Protein AF-A0A925CBS8-F1 (afdb_monomer_lite)

Radius of gyration: 101.05 Å; chains: 1; bounding box: 175×60×263 Å

Foldseek 3Di:
DLPDPPDDPVRNVVVVVVVVVVVVVVVVVCVVPVPDDADPVLVVLVVVLVVLVVQLVVLVVVLVVLSVVVVVVVVPDDDPVVVVVSVVVNVVSVVSNVVSCCSNVVSVVVSVVRRVVVVVVVVVVVVVVVVVVVVVVVVVVVVVVVVVVVVVVVCCVPPVVLVVVLVVLVVCVVVVDLPDDQDDQPDPDPSSVSSVVSRVVSVVVVVVVVVVVVVVVVVVVVVVVVVVVVVVVVVVVVVVVVVVVVVVVVVVVVVVVVVVVVVVVVVVVVVVVVVVVVVVVVVVVVVVVVVVVVVVVVVLVVQLVVLVVQLVVLVVQLVVLVVVPPVSVVSNVVSVVSNVVSVVSNPPPPDPPPPPDDDDDDDDDDDDD

pLDDT: mean 85.86, std 14.57, range [34.0, 97.81]

Sequence (369 aa):
MLLQSDLTPEQRETERAAVVAAWKYVEVGWRLYEPLPKAPEAAALWKEFVPAWEKWKRAHEAYMAISDQWEKARFAQNTEEADARDAERMAMILGREQETRTESSGLLAEMVAVNMKSSHDQTLKNKRMASGLSLAAMASTAAGMVTAVGIGLFMSSRIAGPVRIVAQRAKIISEGDLTSADLPVTTNDELGEMTKAMNAMSTSLRSLLSELSSAAHQVAAAAAQIAASSEEMSSAVGEVAKQASDAAVSASDSGRLARDGGEVVAKTVGDMRGISRSAMESATAVGALGVRGRQIGEVVAVINGIADQTNLLALNAAIEAARAGEHGRGFAVVADEVRKLAERTTRPTGRSGSRSRRSRPTRRAPWSA

Structure (mmCIF, N/CA/C/O backbone):
data_AF-A0A925CBS8-F1
#
_entry.id   AF-A0A925CBS8-F1
#
loop_
_atom_site.group_PDB
_atom_site.id
_atom_site.type_symbol
_atom_site.label_atom_id
_atom_site.label_alt_id
_atom_site.label_comp_id
_atom_site.label_asym_id
_atom_site.label_entity_id
_atom_site.label_seq_id
_atom_site.pdbx_PDB_ins_code
_atom_site.Cartn_x
_atom_site.Cartn_y
_atom_site.Cartn_z
_atom_site.occupancy
_atom_site.B_iso_or_equiv
_atom_site.auth_seq_id
_atom_site.auth_comp_id
_atom_site.auth_asym_id
_atom_site.auth_atom_id
_atom_site.pdbx_PDB_model_num
ATOM 1 N N . MET A 1 1 ? 58.466 24.311 -99.995 1.00 57.41 1 MET A N 1
ATOM 2 C CA . MET A 1 1 ? 57.436 25.241 -100.507 1.00 57.41 1 MET A CA 1
ATOM 3 C C . MET A 1 1 ? 58.067 26.527 -101.038 1.00 57.41 1 MET A C 1
ATOM 5 O O . MET A 1 1 ? 57.868 26.818 -102.198 1.00 57.41 1 MET A O 1
ATOM 9 N N . LEU A 1 2 ? 58.957 27.205 -100.301 1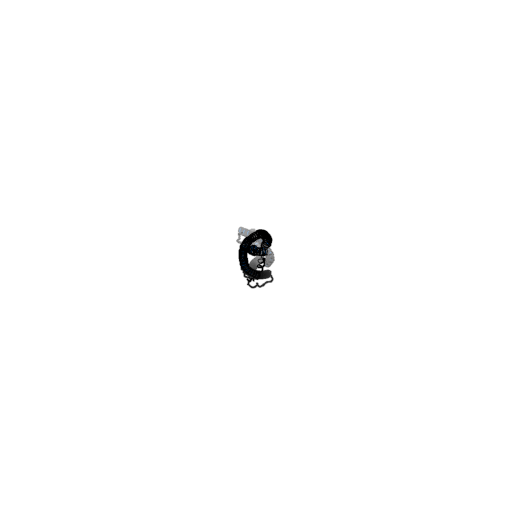.00 60.28 2 LEU A N 1
ATOM 10 C CA . LEU A 1 2 ? 59.623 28.455 -100.739 1.00 60.28 2 LEU A CA 1
ATOM 11 C C . LEU A 1 2 ? 60.484 28.404 -102.027 1.00 60.28 2 LEU A C 1
ATOM 13 O O . LEU A 1 2 ? 60.839 29.451 -102.559 1.00 60.28 2 LEU A O 1
ATOM 17 N N . LEU A 1 3 ? 60.801 27.212 -102.538 1.00 56.53 3 LEU A N 1
ATOM 18 C CA . LEU A 1 3 ? 61.693 26.995 -103.688 1.00 56.53 3 LEU A CA 1
ATOM 19 C C . LEU A 1 3 ? 60.977 26.478 -104.939 1.00 56.53 3 LEU A C 1
ATOM 21 O O . LEU A 1 3 ? 61.635 26.055 -105.888 1.00 56.53 3 LEU A O 1
ATOM 25 N N . GLN A 1 4 ? 59.642 26.459 -104.953 1.00 63.16 4 GLN A N 1
ATOM 26 C CA . GLN A 1 4 ? 58.934 26.101 -106.177 1.00 63.16 4 GLN A CA 1
ATOM 27 C C . GLN A 1 4 ? 59.160 27.195 -107.232 1.00 63.16 4 GLN A C 1
ATOM 29 O O . GLN A 1 4 ? 59.097 28.399 -106.949 1.00 63.16 4 GLN A O 1
ATOM 34 N N . SER A 1 5 ? 59.510 26.769 -108.445 1.00 59.09 5 SER A N 1
ATOM 35 C CA . SER A 1 5 ? 59.949 27.649 -109.532 1.00 59.09 5 SER A CA 1
ATOM 36 C C . SER A 1 5 ? 58.840 28.542 -110.099 1.00 59.09 5 SER A C 1
ATOM 38 O O . SER A 1 5 ? 59.144 29.466 -110.846 1.00 59.09 5 SER A O 1
ATOM 40 N N . ASP A 1 6 ? 57.586 28.260 -109.755 1.00 65.62 6 ASP A N 1
ATOM 41 C CA . ASP A 1 6 ? 56.341 28.878 -110.223 1.00 65.62 6 ASP A CA 1
ATOM 42 C C . ASP A 1 6 ? 55.757 29.931 -109.261 1.00 65.62 6 ASP A C 1
ATOM 44 O O . ASP A 1 6 ? 54.808 30.624 -109.622 1.00 65.62 6 ASP A O 1
ATOM 48 N N . LEU A 1 7 ? 56.330 30.099 -108.065 1.00 70.69 7 LEU A N 1
ATOM 49 C CA . LEU A 1 7 ? 55.866 31.097 -107.094 1.00 70.69 7 LEU A CA 1
ATOM 50 C C . LEU A 1 7 ? 56.230 32.528 -107.511 1.00 70.69 7 LEU A C 1
ATOM 52 O O . LEU A 1 7 ? 57.389 32.819 -107.833 1.00 70.69 7 LEU A O 1
ATOM 56 N N . THR A 1 8 ? 55.264 33.445 -107.421 1.00 76.69 8 THR A N 1
ATOM 57 C CA . THR A 1 8 ? 55.510 34.888 -107.573 1.00 76.69 8 THR A CA 1
ATOM 58 C C . THR A 1 8 ? 56.241 35.461 -106.344 1.00 76.69 8 THR A C 1
ATOM 60 O O . THR A 1 8 ? 56.188 34.868 -105.261 1.00 76.69 8 THR A O 1
ATOM 63 N N . PRO A 1 9 ? 56.918 36.622 -106.460 1.00 73.25 9 PRO A N 1
ATOM 64 C CA . PRO A 1 9 ? 57.569 37.273 -105.317 1.00 73.25 9 PRO A CA 1
ATOM 65 C C . PRO A 1 9 ? 56.625 37.521 -104.127 1.00 73.25 9 PRO A C 1
ATOM 67 O O . PRO A 1 9 ? 56.980 37.206 -102.992 1.00 73.25 9 PRO A O 1
ATOM 70 N N . GLU A 1 10 ? 55.396 37.984 -104.388 1.00 76.81 10 GLU A N 1
ATOM 71 C CA . GLU A 1 10 ? 54.363 38.216 -103.362 1.00 76.81 10 GLU A CA 1
ATOM 72 C C . GLU A 1 10 ? 53.942 36.918 -102.651 1.00 76.81 10 GLU A C 1
ATOM 74 O O . GLU A 1 10 ? 53.762 36.888 -101.429 1.00 76.81 10 GLU A O 1
ATOM 79 N N . GLN A 1 11 ? 53.829 35.812 -103.394 1.00 79.88 11 GLN A N 1
ATOM 80 C CA . GLN A 1 11 ? 53.512 34.503 -102.818 1.00 79.88 11 GLN A CA 1
ATOM 81 C C . GLN A 1 11 ? 54.645 33.998 -101.914 1.00 79.88 11 GLN A C 1
ATOM 83 O O . GLN A 1 11 ? 54.375 33.492 -100.827 1.00 79.88 11 GLN A O 1
ATOM 88 N N . ARG A 1 12 ? 55.918 34.180 -102.293 1.00 75.62 12 ARG A N 1
ATOM 89 C CA . ARG A 1 12 ? 57.053 33.792 -101.430 1.00 75.62 12 ARG A CA 1
ATOM 90 C C . ARG A 1 12 ? 57.184 34.664 -100.187 1.00 75.62 12 ARG A C 1
ATOM 92 O O . ARG A 1 12 ? 57.571 34.164 -99.132 1.00 75.62 12 ARG A O 1
ATOM 99 N N . GLU A 1 13 ? 56.892 35.957 -100.294 1.00 79.50 13 GLU A N 1
ATOM 100 C CA . GLU A 1 13 ? 56.838 36.853 -99.134 1.00 79.50 13 GLU A CA 1
ATOM 101 C C . GLU A 1 13 ? 55.745 36.415 -98.151 1.00 79.50 13 GLU A C 1
ATOM 103 O O . GLU A 1 13 ? 55.999 36.312 -96.949 1.00 79.50 13 GLU A O 1
ATOM 108 N N . THR A 1 14 ? 54.576 36.034 -98.669 1.00 83.88 14 THR A N 1
ATOM 109 C CA . THR A 1 14 ? 53.474 35.474 -97.874 1.00 83.88 14 THR A CA 1
ATOM 110 C C . THR A 1 14 ? 53.879 34.172 -97.172 1.00 83.88 14 THR A C 1
ATOM 112 O O . THR A 1 14 ? 53.677 34.029 -95.966 1.00 83.88 14 THR A O 1
ATOM 115 N N . GLU A 1 15 ? 54.517 33.239 -97.884 1.00 81.06 15 GLU A N 1
ATOM 116 C CA . GLU A 1 15 ? 55.023 31.981 -97.313 1.00 81.06 15 GLU A CA 1
ATOM 117 C C . GLU A 1 15 ? 56.089 32.220 -96.226 1.00 81.06 15 GLU A C 1
ATOM 119 O O . GLU A 1 15 ? 56.086 31.572 -95.178 1.00 81.06 15 GLU A O 1
ATOM 124 N N . ARG A 1 16 ? 56.980 33.202 -96.412 1.00 80.56 16 ARG A N 1
ATOM 125 C CA . ARG A 1 16 ? 57.949 33.601 -95.377 1.00 80.56 16 ARG A CA 1
ATOM 126 C C . ARG A 1 16 ? 57.272 34.181 -94.146 1.00 80.56 16 ARG A C 1
ATOM 128 O O . ARG A 1 16 ? 57.620 33.801 -93.027 1.00 80.56 16 ARG A O 1
ATOM 135 N N . ALA A 1 17 ? 56.305 35.074 -94.339 1.00 84.75 17 ALA A N 1
ATOM 136 C CA . ALA A 1 17 ? 55.520 35.624 -93.242 1.00 84.75 17 ALA A CA 1
ATOM 137 C C . ALA A 1 17 ? 54.796 34.509 -92.464 1.00 84.75 17 ALA A C 1
ATOM 139 O O . ALA A 1 17 ? 54.767 34.543 -91.231 1.00 84.75 17 ALA A O 1
ATOM 140 N N . ALA A 1 18 ? 54.296 33.481 -93.159 1.00 85.62 18 ALA A N 1
ATOM 141 C CA . ALA A 1 18 ? 53.687 32.305 -92.545 1.00 85.62 18 ALA A CA 1
ATOM 142 C C . ALA A 1 18 ? 54.690 31.483 -91.713 1.00 85.62 18 ALA A C 1
ATOM 144 O O . ALA A 1 18 ? 54.370 31.106 -90.585 1.00 85.62 18 ALA A O 1
ATOM 145 N N . VAL A 1 19 ? 55.918 31.266 -92.199 1.00 85.81 19 VAL A N 1
ATOM 146 C CA . VAL A 1 19 ? 56.986 30.594 -91.427 1.00 85.81 19 VAL A CA 1
ATOM 147 C C . VAL A 1 19 ? 57.340 31.387 -90.164 1.00 85.81 19 VAL A C 1
ATOM 149 O O . VAL A 1 19 ? 57.424 30.813 -89.078 1.00 85.81 19 VAL A O 1
ATOM 152 N N . VAL A 1 20 ? 57.487 32.712 -90.268 1.00 86.56 20 VAL A N 1
ATOM 153 C CA . VAL A 1 20 ? 57.748 33.583 -89.105 1.00 86.56 20 VAL A CA 1
ATOM 154 C C . VAL A 1 20 ? 56.602 33.517 -88.092 1.00 86.56 20 VAL A C 1
ATOM 156 O O . VAL A 1 20 ? 56.840 33.454 -86.884 1.00 86.56 20 VAL A O 1
ATOM 159 N N . ALA A 1 21 ? 55.352 33.506 -88.557 1.00 89.00 21 ALA A N 1
ATOM 160 C CA . ALA A 1 21 ? 54.193 33.340 -87.687 1.00 89.00 21 ALA A CA 1
ATOM 161 C C . ALA A 1 21 ? 54.176 31.956 -87.013 1.00 89.00 21 ALA A C 1
ATOM 163 O O . ALA A 1 21 ? 53.920 31.871 -85.811 1.00 89.00 21 ALA A O 1
ATOM 164 N N . ALA A 1 22 ? 54.506 30.884 -87.739 1.00 88.12 22 ALA A N 1
ATOM 165 C CA . ALA A 1 22 ? 54.575 29.527 -87.201 1.00 88.12 22 ALA A CA 1
ATOM 166 C C . ALA A 1 22 ? 55.613 29.402 -86.073 1.00 88.12 22 ALA A C 1
ATOM 168 O O . ALA A 1 22 ? 55.308 28.821 -85.031 1.00 88.12 22 ALA A O 1
ATOM 169 N N . TRP A 1 23 ? 56.792 30.019 -86.216 1.00 88.56 23 TRP A N 1
ATOM 170 C CA . TRP A 1 23 ? 57.797 30.056 -85.146 1.00 88.56 23 TRP A CA 1
ATOM 171 C C . TRP A 1 23 ? 57.275 30.723 -83.868 1.00 88.56 23 TRP A C 1
ATOM 173 O O . TRP A 1 23 ? 57.491 30.194 -82.779 1.00 88.56 23 TRP A O 1
ATOM 183 N N . LYS A 1 24 ? 56.497 31.810 -83.981 1.00 90.75 24 LYS A N 1
ATOM 184 C CA . LYS A 1 24 ? 55.851 32.438 -82.812 1.00 90.75 24 LYS A CA 1
ATOM 185 C C . LYS A 1 24 ? 54.875 31.488 -82.111 1.00 90.75 24 LYS A C 1
ATOM 187 O O . LYS A 1 24 ? 54.863 31.426 -80.883 1.00 90.75 24 LYS A O 1
ATOM 192 N N . TYR A 1 25 ? 54.069 30.733 -82.862 1.00 89.44 25 TYR A N 1
ATOM 193 C CA . TYR A 1 25 ? 53.150 29.741 -82.282 1.00 89.44 25 TYR A CA 1
ATOM 194 C C . TYR A 1 25 ? 53.889 28.617 -81.560 1.00 89.44 25 TYR A C 1
ATOM 196 O O . TYR A 1 25 ? 53.491 28.205 -80.469 1.00 89.44 25 TYR A O 1
ATOM 204 N N . VAL A 1 26 ? 54.982 28.146 -82.150 1.00 89.50 26 VAL A N 1
ATOM 205 C CA . VAL A 1 26 ? 55.821 27.110 -81.558 1.00 89.50 26 VAL A CA 1
ATOM 206 C C . VAL A 1 26 ? 56.476 27.591 -80.266 1.00 89.50 26 VAL A C 1
ATOM 208 O O . VAL A 1 26 ? 56.452 26.862 -79.280 1.00 89.50 26 VAL A O 1
ATOM 211 N N . GLU A 1 27 ? 56.997 28.819 -80.220 1.00 89.56 27 GLU A N 1
ATOM 212 C CA . GLU A 1 27 ? 57.571 29.395 -78.995 1.00 89.56 27 GLU A CA 1
ATOM 213 C C . GLU A 1 27 ? 56.550 29.480 -77.854 1.00 89.56 27 GLU A C 1
ATOM 215 O O . GLU A 1 27 ? 56.867 29.160 -76.704 1.00 89.56 27 GLU A O 1
ATOM 220 N N . VAL A 1 28 ? 55.310 29.877 -78.161 1.00 92.62 28 VAL A N 1
ATOM 221 C CA . VAL A 1 28 ? 54.215 29.892 -77.180 1.00 92.62 28 VAL A CA 1
ATOM 222 C C . VAL A 1 28 ? 53.916 28.476 -76.687 1.00 92.62 28 VAL A C 1
ATOM 224 O O . VAL A 1 28 ? 53.851 28.250 -75.478 1.00 92.62 28 VAL A O 1
ATOM 227 N N . GLY A 1 29 ? 53.779 27.512 -77.602 1.00 89.25 29 GLY A N 1
ATOM 228 C CA . GLY A 1 29 ? 53.539 26.109 -77.259 1.00 89.25 29 GLY A CA 1
ATOM 229 C C . GLY A 1 29 ? 54.659 25.509 -76.408 1.00 89.25 29 GLY A C 1
ATOM 230 O O . GLY A 1 29 ? 54.388 24.827 -75.421 1.00 89.25 29 GLY A O 1
ATOM 231 N N . TRP A 1 30 ? 55.912 25.829 -76.730 1.00 90.50 30 TRP A N 1
ATOM 232 C CA . TRP A 1 30 ? 57.084 25.383 -75.984 1.00 90.50 30 TRP A CA 1
ATOM 233 C C . TRP A 1 30 ? 57.063 25.890 -74.543 1.00 90.50 30 TRP A C 1
ATOM 235 O O . TRP A 1 30 ? 57.157 25.090 -73.616 1.00 90.50 30 TRP A O 1
ATOM 245 N N . ARG A 1 31 ? 56.847 27.198 -74.338 1.00 92.12 31 ARG A N 1
ATOM 246 C CA . ARG A 1 31 ? 56.768 27.807 -72.997 1.00 92.12 31 ARG A CA 1
ATOM 247 C C . ARG A 1 31 ? 55.631 27.246 -72.149 1.00 92.12 31 ARG A C 1
ATOM 249 O O . ARG A 1 31 ? 55.755 27.196 -70.929 1.00 92.12 31 ARG A O 1
ATOM 256 N N . LEU A 1 32 ? 54.526 26.851 -72.780 1.00 89.94 32 LEU A N 1
ATOM 257 C CA . LEU A 1 32 ? 53.405 26.221 -72.087 1.00 89.94 32 LEU A CA 1
ATOM 258 C C . LEU A 1 32 ? 53.706 24.768 -71.723 1.00 89.94 32 LEU A C 1
ATOM 260 O O . LEU A 1 32 ? 53.359 24.340 -70.630 1.00 89.94 32 LEU A O 1
ATOM 264 N N . TYR A 1 33 ? 54.339 24.009 -72.617 1.00 87.69 33 TYR A N 1
ATOM 265 C CA . TYR A 1 33 ? 54.537 22.571 -72.442 1.00 87.69 33 TYR A CA 1
ATOM 266 C C . TYR A 1 33 ? 55.782 22.209 -71.616 1.00 87.69 33 TYR A C 1
ATOM 268 O O . TYR A 1 33 ? 55.774 21.241 -70.851 1.00 87.69 33 TYR A O 1
ATOM 276 N N . GLU A 1 34 ? 56.864 22.973 -71.742 1.00 88.06 34 GLU A N 1
ATOM 277 C CA . GLU A 1 34 ? 58.131 22.745 -71.043 1.00 88.06 34 GLU A CA 1
ATOM 278 C C . GLU A 1 34 ? 57.985 22.611 -69.513 1.00 88.06 34 GLU A C 1
ATOM 280 O O . GLU A 1 34 ? 58.453 21.593 -68.987 1.00 88.06 34 GLU A O 1
ATOM 285 N N . PRO A 1 35 ? 57.288 23.515 -68.792 1.00 91.56 35 PRO A N 1
ATOM 286 C CA . PRO A 1 35 ? 57.148 23.421 -67.339 1.00 91.56 35 PRO A CA 1
ATOM 287 C C . PRO A 1 35 ? 56.145 22.352 -66.885 1.00 91.56 35 PRO A C 1
ATOM 289 O O . PRO A 1 35 ? 56.085 22.047 -65.694 1.00 91.56 35 PRO A O 1
ATOM 292 N N . LEU A 1 36 ? 55.341 21.781 -67.793 1.00 86.62 36 LEU A N 1
ATOM 293 C CA . LEU A 1 36 ? 54.347 20.784 -67.403 1.00 86.62 36 LEU A CA 1
ATOM 294 C C . LEU A 1 36 ? 55.022 19.490 -66.933 1.00 86.62 36 LEU A C 1
ATOM 296 O O . LEU A 1 36 ? 55.966 19.014 -67.582 1.00 86.62 36 LEU A O 1
ATOM 300 N N . PRO A 1 37 ? 54.510 18.872 -65.854 1.00 80.88 37 PRO A N 1
ATOM 301 C CA . PRO A 1 37 ? 54.936 17.544 -65.450 1.00 80.88 37 PRO A CA 1
ATOM 302 C C . PRO A 1 37 ? 54.587 16.540 -66.554 1.00 80.88 37 PRO A C 1
ATOM 304 O O . PRO A 1 37 ? 53.457 16.486 -67.038 1.00 80.88 37 PRO A O 1
ATOM 307 N N . LYS A 1 38 ? 55.579 15.750 -66.963 1.00 85.25 38 LYS A N 1
ATOM 308 C CA . LYS A 1 38 ? 55.466 14.750 -68.033 1.00 85.25 38 LYS A CA 1
ATOM 309 C C . LYS A 1 38 ? 55.403 13.358 -67.414 1.00 85.25 38 LYS A C 1
ATOM 311 O O . LYS A 1 38 ? 55.988 13.125 -66.355 1.00 85.25 38 LYS A O 1
ATOM 316 N N . ALA A 1 39 ? 54.718 12.423 -68.072 1.00 84.56 39 ALA A N 1
ATOM 317 C CA . ALA A 1 39 ? 54.816 11.013 -67.694 1.00 84.56 39 ALA A CA 1
ATOM 318 C C . ALA A 1 39 ? 56.293 10.561 -67.755 1.00 84.56 39 ALA A C 1
ATOM 320 O O . ALA A 1 39 ? 57.020 11.082 -68.598 1.00 84.56 39 ALA A O 1
ATOM 321 N N . PRO A 1 40 ? 56.758 9.609 -66.924 1.00 86.44 40 PRO A N 1
ATOM 322 C CA . PRO A 1 40 ? 58.165 9.189 -66.916 1.00 86.44 40 PRO A CA 1
ATOM 323 C C . PRO A 1 40 ? 58.702 8.812 -68.307 1.00 86.44 40 PRO A C 1
ATOM 325 O O . PRO A 1 40 ? 59.794 9.226 -68.684 1.00 86.44 40 PRO A O 1
ATOM 328 N N . GLU A 1 41 ? 57.888 8.107 -69.095 1.00 87.75 41 GLU A N 1
ATOM 329 C CA . GLU A 1 41 ? 58.174 7.730 -70.486 1.00 87.75 41 GLU A CA 1
ATOM 330 C C . GLU A 1 41 ? 58.219 8.955 -71.420 1.00 87.75 41 GLU A C 1
ATOM 332 O O . GLU A 1 41 ? 59.173 9.136 -72.172 1.00 87.75 41 GLU A O 1
ATOM 337 N N . ALA A 1 42 ? 57.251 9.872 -71.312 1.00 87.69 42 ALA A N 1
ATOM 338 C CA . ALA A 1 42 ? 57.242 11.119 -72.083 1.00 87.69 42 ALA A CA 1
ATOM 339 C C . ALA A 1 42 ? 58.389 12.074 -71.691 1.00 87.69 42 ALA A C 1
ATOM 341 O O . ALA A 1 42 ? 58.870 12.841 -72.518 1.00 87.69 42 ALA A O 1
ATOM 342 N N . ALA A 1 43 ? 58.852 12.034 -70.439 1.00 88.94 43 ALA A N 1
ATOM 343 C CA . ALA A 1 43 ? 60.002 12.799 -69.967 1.00 88.94 43 ALA A CA 1
ATOM 344 C C . ALA A 1 43 ? 61.326 12.253 -70.525 1.00 88.94 43 ALA A C 1
ATOM 346 O O . ALA A 1 43 ? 62.252 13.033 -70.747 1.00 88.94 43 ALA A O 1
ATOM 347 N N . ALA A 1 44 ? 61.421 10.939 -70.760 1.00 90.50 44 ALA A N 1
ATOM 348 C CA . ALA A 1 44 ? 62.548 10.332 -71.464 1.00 90.50 44 ALA A CA 1
ATOM 349 C C . ALA A 1 44 ? 62.564 10.776 -72.935 1.00 90.50 44 ALA A C 1
ATOM 351 O O . ALA A 1 44 ? 63.560 11.342 -73.379 1.00 90.50 44 ALA A O 1
ATOM 352 N N . LEU A 1 45 ? 61.422 10.666 -73.628 1.00 91.88 45 LEU A N 1
ATOM 353 C CA . LEU A 1 45 ? 61.262 11.146 -75.006 1.00 91.88 45 LEU A CA 1
ATOM 354 C C . LEU A 1 45 ? 61.536 12.649 -75.141 1.00 91.88 45 LEU A C 1
ATOM 356 O O . LEU A 1 45 ? 62.140 13.071 -76.118 1.00 91.88 45 LEU A O 1
ATOM 360 N N . TRP A 1 46 ? 61.179 13.470 -74.147 1.00 92.38 46 TRP A N 1
ATOM 361 C CA . TRP A 1 46 ? 61.499 14.903 -74.142 1.00 92.38 46 TRP A CA 1
ATOM 362 C C . TRP A 1 46 ? 63.010 15.171 -74.191 1.00 92.38 46 TRP A C 1
ATOM 364 O O . TRP A 1 46 ? 63.451 16.077 -74.895 1.00 92.38 46 TRP A O 1
ATOM 374 N N . LYS A 1 47 ? 63.821 14.369 -73.487 1.00 92.19 47 LYS A N 1
ATOM 375 C CA . LYS A 1 47 ? 65.288 14.509 -73.499 1.00 92.19 47 LYS A CA 1
ATOM 376 C C . LYS A 1 47 ? 65.901 14.182 -74.860 1.00 92.19 47 LYS A C 1
ATOM 378 O O . LYS A 1 47 ? 66.966 14.710 -75.162 1.00 92.19 47 LYS A O 1
ATOM 383 N N . GLU A 1 48 ? 65.248 13.341 -75.656 1.00 92.38 48 GLU A N 1
ATOM 384 C CA . GLU A 1 48 ? 65.668 12.984 -77.018 1.00 92.38 48 GLU A CA 1
ATOM 385 C C . GLU A 1 48 ? 65.105 13.960 -78.059 1.00 92.38 48 GLU A C 1
ATOM 387 O O . GLU A 1 48 ? 65.806 14.384 -78.981 1.00 92.38 48 GLU A O 1
ATOM 392 N N . PHE A 1 49 ? 63.860 14.395 -77.859 1.00 93.94 49 PHE A N 1
ATOM 393 C CA . PHE A 1 49 ? 63.166 15.348 -78.713 1.00 93.94 49 PHE A CA 1
ATOM 394 C C . PHE A 1 49 ? 63.851 16.711 -78.729 1.00 93.94 49 PHE A C 1
ATOM 396 O O . PHE A 1 49 ? 64.022 17.265 -79.806 1.00 93.94 49 PHE A O 1
ATOM 403 N N . VAL A 1 50 ? 64.273 17.253 -77.578 1.00 93.75 50 VAL A N 1
ATOM 404 C CA . VAL A 1 50 ? 64.882 18.596 -77.516 1.00 93.75 50 VAL A CA 1
ATOM 405 C C . VAL A 1 50 ? 66.144 18.698 -78.399 1.00 93.75 50 VAL A C 1
ATOM 407 O O . VAL A 1 50 ? 66.210 19.605 -79.229 1.00 93.75 50 VAL A O 1
ATOM 410 N N . PRO A 1 51 ? 67.126 17.774 -78.325 1.00 94.81 51 PRO A N 1
ATOM 411 C CA . PRO A 1 51 ? 68.246 17.751 -79.265 1.00 94.81 51 PRO A CA 1
ATOM 412 C C . PRO A 1 51 ? 67.834 17.556 -80.729 1.00 94.81 51 PRO A C 1
ATOM 414 O O . PRO A 1 51 ? 68.399 18.216 -81.600 1.00 94.81 51 PRO A O 1
ATOM 417 N N . ALA A 1 52 ? 66.876 16.667 -81.024 1.00 92.62 52 ALA A N 1
ATOM 418 C CA . ALA A 1 52 ? 66.391 16.438 -82.390 1.00 92.62 52 ALA A CA 1
ATOM 419 C C . ALA A 1 52 ? 65.695 17.683 -82.971 1.00 92.62 52 ALA A C 1
ATOM 421 O O . ALA A 1 52 ? 65.913 18.052 -84.124 1.00 92.62 52 ALA A O 1
ATOM 422 N N . TRP A 1 53 ? 64.924 18.380 -82.140 1.00 93.12 53 TRP A N 1
ATOM 423 C CA . TRP A 1 53 ? 64.287 19.655 -82.434 1.00 93.12 53 TRP A CA 1
ATOM 424 C C . TRP A 1 53 ? 65.315 20.745 -82.736 1.00 93.12 53 TRP A C 1
ATOM 426 O O . TRP A 1 53 ? 65.200 21.434 -83.744 1.00 93.12 53 TRP A O 1
ATOM 436 N N . GLU A 1 54 ? 66.364 20.867 -81.920 1.00 93.00 54 GLU A N 1
ATOM 437 C CA . GLU A 1 54 ? 67.456 21.819 -82.157 1.00 93.00 54 GLU A CA 1
ATOM 438 C C . GLU A 1 54 ? 68.238 21.503 -83.443 1.00 93.00 54 GLU A C 1
ATOM 440 O O . GLU A 1 54 ? 68.612 22.415 -84.185 1.00 93.00 54 GLU A O 1
ATOM 445 N N . LYS A 1 55 ? 68.462 20.217 -83.759 1.00 92.88 55 LYS A N 1
ATOM 446 C CA . LYS A 1 55 ? 69.054 19.804 -85.045 1.00 92.88 55 LYS A CA 1
ATOM 447 C C . LYS A 1 55 ? 68.172 20.227 -86.220 1.00 92.88 55 LYS A C 1
ATOM 449 O O . LYS A 1 55 ? 68.697 20.792 -87.179 1.00 92.88 55 LYS A O 1
ATOM 454 N N . TRP A 1 56 ? 66.865 19.971 -86.136 1.00 93.19 56 TRP A N 1
ATOM 455 C CA . TRP A 1 56 ? 65.909 20.367 -87.167 1.00 93.19 56 TRP A CA 1
ATOM 456 C C . TRP A 1 56 ? 65.834 21.883 -87.313 1.00 93.19 56 TRP A C 1
ATOM 458 O O . TRP A 1 56 ? 65.963 22.384 -88.423 1.00 93.19 56 TRP A O 1
ATOM 468 N N . LYS A 1 57 ? 65.731 22.626 -86.207 1.00 92.00 57 LYS A N 1
ATOM 469 C CA . LYS A 1 57 ? 65.725 24.091 -86.201 1.00 92.00 57 LYS A CA 1
ATOM 470 C C . LYS A 1 57 ? 66.935 24.659 -86.941 1.00 92.00 57 LYS A C 1
ATOM 472 O O . LYS A 1 57 ? 66.762 25.488 -87.827 1.00 92.00 57 LYS A O 1
ATOM 477 N N . ARG A 1 58 ? 68.144 24.159 -86.663 1.00 91.12 58 ARG A N 1
ATOM 478 C CA . ARG A 1 58 ? 69.365 24.582 -87.378 1.00 91.12 58 ARG A CA 1
ATOM 479 C C . ARG A 1 58 ? 69.350 24.200 -88.858 1.00 91.12 58 ARG A C 1
ATOM 481 O O . ARG A 1 58 ? 69.798 24.984 -89.689 1.00 91.12 58 ARG A O 1
ATOM 488 N N . ALA A 1 59 ? 68.863 23.005 -89.200 1.00 88.69 59 ALA A N 1
ATOM 489 C CA . ALA A 1 59 ? 68.730 22.579 -90.595 1.00 88.69 59 ALA A CA 1
ATOM 490 C C . ALA A 1 59 ? 67.713 23.450 -91.354 1.00 88.69 59 ALA A C 1
ATOM 492 O O . ALA A 1 59 ? 67.966 23.844 -92.490 1.00 88.69 59 ALA A O 1
ATOM 493 N N . HIS A 1 60 ? 66.612 23.813 -90.697 1.00 90.12 60 HIS A N 1
ATOM 494 C CA . HIS A 1 60 ? 65.585 24.705 -91.211 1.00 90.12 60 HIS A CA 1
ATOM 495 C C . HIS A 1 60 ? 66.100 26.145 -91.362 1.00 90.12 60 HIS A C 1
ATOM 497 O O . HIS A 1 60 ? 65.874 26.768 -92.392 1.00 90.12 60 HIS A O 1
ATOM 503 N N . GLU A 1 61 ? 66.856 26.671 -90.397 1.00 88.50 61 GLU A N 1
ATOM 504 C CA . GLU A 1 61 ? 67.519 27.979 -90.508 1.00 88.50 61 GLU A CA 1
ATOM 505 C C . GLU A 1 61 ? 68.522 28.008 -91.672 1.00 88.50 61 GLU A C 1
ATOM 507 O O . GLU A 1 61 ? 68.533 28.961 -92.450 1.00 88.50 61 GLU A O 1
ATOM 512 N N . ALA A 1 62 ? 69.321 26.949 -91.846 1.00 86.25 62 ALA A N 1
ATOM 513 C CA . ALA A 1 62 ? 70.241 26.816 -92.978 1.00 86.25 62 ALA A CA 1
ATOM 514 C C . ALA A 1 62 ? 69.496 26.740 -94.320 1.00 86.25 62 ALA A C 1
ATOM 516 O O . ALA A 1 62 ? 69.908 27.369 -95.296 1.00 86.25 62 ALA A O 1
ATOM 517 N N . TYR A 1 63 ? 68.374 26.018 -94.356 1.00 85.38 63 TYR A N 1
ATOM 518 C CA . TYR A 1 63 ? 67.472 25.977 -95.502 1.00 85.38 63 TYR A CA 1
ATOM 519 C C . TYR A 1 63 ? 66.919 27.370 -95.838 1.00 85.38 63 TYR A C 1
ATOM 521 O O . TYR A 1 63 ? 66.984 27.797 -96.990 1.00 85.38 63 TYR A O 1
ATOM 529 N N . MET A 1 64 ? 66.434 28.111 -94.837 1.00 85.00 64 MET A N 1
ATOM 530 C CA . MET A 1 64 ? 65.910 29.469 -95.013 1.00 85.00 64 MET A CA 1
ATOM 531 C C . MET A 1 64 ? 66.994 30.439 -95.494 1.00 85.00 64 MET A C 1
ATOM 533 O O . MET A 1 64 ? 66.742 31.240 -96.392 1.00 85.00 64 MET A O 1
ATOM 537 N N . ALA A 1 65 ? 68.208 30.342 -94.945 1.00 84.00 65 ALA A N 1
ATOM 538 C CA . ALA A 1 65 ? 69.332 31.191 -95.324 1.00 84.00 65 ALA A CA 1
ATOM 539 C C . ALA A 1 65 ? 69.743 30.992 -96.788 1.00 84.00 65 ALA A C 1
ATOM 541 O O . ALA A 1 65 ? 70.023 31.967 -97.483 1.00 84.00 65 ALA A O 1
ATOM 542 N N . ILE A 1 66 ? 69.757 29.751 -97.281 1.00 78.62 66 ILE A N 1
ATOM 543 C CA . ILE A 1 66 ? 70.131 29.498 -98.677 1.00 78.62 66 ILE A CA 1
ATOM 544 C C . ILE A 1 66 ? 68.957 29.754 -99.615 1.00 78.62 66 ILE A C 1
ATOM 546 O O . ILE A 1 66 ? 69.175 30.261 -100.708 1.00 78.62 66 ILE A O 1
ATOM 550 N N . SER A 1 67 ? 67.714 29.532 -99.180 1.00 78.06 67 SER A N 1
ATOM 551 C CA . SER A 1 67 ? 66.541 30.001 -99.924 1.00 78.06 67 SER A CA 1
ATOM 552 C C . SER A 1 67 ? 66.580 31.519 -100.155 1.00 78.06 67 SER A C 1
ATOM 554 O O . SER A 1 67 ? 66.197 31.971 -101.230 1.00 78.06 67 SER A O 1
ATOM 556 N N . ASP A 1 68 ? 67.061 32.298 -99.180 1.00 77.81 68 ASP A N 1
ATOM 557 C CA . ASP A 1 68 ? 67.242 33.752 -99.299 1.00 77.81 68 ASP A CA 1
ATOM 558 C C . ASP A 1 68 ? 68.430 34.128 -100.208 1.00 77.81 68 ASP A C 1
ATOM 560 O O . ASP A 1 68 ? 68.323 35.031 -101.040 1.00 77.81 68 ASP A O 1
ATOM 564 N N . GLN A 1 69 ? 69.558 33.413 -100.102 1.00 74.88 69 GLN A N 1
ATOM 565 C CA . GLN A 1 69 ? 70.733 33.623 -100.964 1.00 74.88 69 GLN A CA 1
ATOM 566 C C . GLN A 1 69 ? 70.453 33.283 -102.432 1.00 74.88 69 GLN A C 1
ATOM 568 O O . GLN A 1 69 ? 70.804 34.062 -103.317 1.00 74.88 69 GLN A O 1
ATOM 573 N N . TRP A 1 70 ? 69.793 32.154 -102.685 1.00 72.62 70 TRP A N 1
ATOM 574 C CA . TRP A 1 70 ? 69.411 31.706 -104.021 1.00 72.62 70 TRP A CA 1
ATOM 575 C C . TRP A 1 70 ? 68.456 32.694 -104.695 1.00 72.62 70 TRP A C 1
ATOM 577 O O . TRP A 1 70 ? 68.616 33.016 -105.870 1.00 72.62 70 TRP A O 1
ATOM 587 N N . GLU A 1 71 ? 67.498 33.252 -103.951 1.00 68.38 71 GLU A N 1
ATOM 588 C CA . GLU A 1 71 ? 66.598 34.266 -104.495 1.00 68.38 71 GLU A CA 1
ATOM 589 C C . GLU A 1 71 ? 67.341 35.558 -104.868 1.00 68.38 71 GLU A C 1
ATOM 591 O O . GLU A 1 71 ? 67.146 36.087 -105.963 1.00 68.38 71 GLU A O 1
ATOM 596 N N . LYS A 1 72 ? 68.254 36.033 -104.009 1.00 70.69 72 LYS A N 1
ATOM 597 C CA . LYS A 1 72 ? 69.106 37.199 -104.302 1.00 70.69 72 LYS A CA 1
ATOM 598 C C . LYS A 1 72 ? 69.994 36.979 -105.530 1.00 70.69 72 LYS A C 1
ATOM 600 O O . LYS A 1 72 ? 70.139 37.898 -106.331 1.00 70.69 72 LYS A O 1
ATOM 605 N N . ALA A 1 73 ? 70.561 35.782 -105.692 1.00 68.69 73 ALA A N 1
ATOM 606 C CA . ALA A 1 73 ? 71.399 35.430 -106.837 1.00 68.69 73 ALA A CA 1
ATOM 607 C C . ALA A 1 73 ? 70.590 35.341 -108.146 1.00 68.69 73 ALA A C 1
ATOM 609 O O . ALA A 1 73 ? 70.984 35.924 -109.157 1.00 68.69 73 ALA A O 1
ATOM 610 N N . ARG A 1 74 ? 69.412 34.704 -108.113 1.00 66.00 74 ARG A N 1
ATOM 611 C CA . ARG A 1 74 ? 68.534 34.516 -109.281 1.00 66.00 74 ARG A CA 1
ATOM 612 C C . ARG A 1 74 ? 68.007 35.829 -109.872 1.00 66.00 74 ARG A C 1
ATOM 614 O O . ARG A 1 74 ? 67.836 35.925 -111.085 1.00 66.00 74 ARG A O 1
ATOM 621 N N . PHE A 1 75 ? 67.763 36.851 -109.049 1.00 62.78 75 PHE A N 1
ATOM 622 C CA . PHE A 1 75 ? 67.302 38.169 -109.515 1.00 62.78 75 PHE A CA 1
ATOM 623 C C . PHE A 1 75 ? 68.441 39.155 -109.864 1.00 62.78 75 PHE A C 1
ATOM 625 O O . PHE A 1 75 ? 68.158 40.250 -110.347 1.00 62.78 75 PHE A O 1
ATOM 632 N N . ALA A 1 76 ? 69.716 38.774 -109.690 1.00 57.62 76 ALA A N 1
ATOM 633 C CA . ALA A 1 76 ? 70.892 39.625 -109.932 1.00 57.62 76 ALA A CA 1
ATOM 634 C C . ALA A 1 76 ? 71.594 39.422 -111.305 1.00 57.62 76 ALA A C 1
ATOM 636 O O . ALA A 1 76 ? 72.686 39.943 -111.508 1.00 57.62 76 ALA A O 1
ATOM 637 N N . GLN A 1 77 ? 70.968 38.717 -112.261 1.00 53.84 77 GLN A N 1
ATOM 638 C CA . GLN A 1 77 ? 71.426 38.519 -113.659 1.00 53.84 77 GLN A CA 1
ATOM 639 C C . GLN A 1 77 ? 72.849 37.934 -113.857 1.00 53.84 77 GLN A C 1
ATOM 641 O O . GLN A 1 77 ? 73.600 38.442 -114.689 1.00 53.84 77 GLN A O 1
ATOM 646 N N . ASN A 1 78 ? 73.239 36.844 -113.176 1.00 48.75 78 ASN A N 1
ATOM 647 C CA . ASN A 1 78 ? 74.519 36.180 -113.485 1.00 48.75 78 ASN A CA 1
ATOM 648 C C . ASN A 1 78 ? 74.476 34.630 -113.454 1.00 48.75 78 ASN A C 1
ATOM 650 O O . ASN A 1 78 ? 74.378 34.030 -112.389 1.00 48.75 78 ASN A O 1
ATOM 654 N N . THR A 1 79 ? 74.685 34.029 -114.639 1.00 51.75 79 THR A N 1
ATOM 655 C CA . THR A 1 79 ? 75.291 32.706 -114.969 1.00 51.75 79 THR A CA 1
ATOM 656 C C . THR A 1 79 ? 74.594 31.364 -114.633 1.00 51.75 79 THR A C 1
ATOM 658 O O . THR A 1 79 ? 74.409 31.013 -113.475 1.00 51.75 79 THR A O 1
ATOM 661 N N . GLU A 1 80 ? 74.394 30.532 -115.674 1.00 54.59 80 GLU A N 1
ATOM 662 C CA . GLU A 1 80 ? 73.910 29.127 -115.661 1.00 54.59 80 GLU A CA 1
ATOM 663 C C . GLU A 1 80 ? 74.779 28.122 -114.860 1.00 54.59 80 GLU A C 1
ATOM 665 O O . GLU A 1 80 ? 74.280 27.076 -114.451 1.00 54.59 80 GLU A O 1
ATOM 670 N N . GLU A 1 81 ? 76.065 28.396 -114.590 1.00 50.12 81 GLU A N 1
ATOM 671 C CA . GLU A 1 81 ? 76.924 27.502 -113.777 1.00 50.12 81 GLU A CA 1
ATOM 672 C C . GLU A 1 81 ? 76.713 27.655 -112.255 1.00 50.12 81 GLU A C 1
ATOM 674 O O . GLU A 1 81 ? 77.032 26.735 -111.493 1.00 50.12 81 GLU A O 1
ATOM 679 N N . ALA A 1 82 ? 76.156 28.785 -111.799 1.00 52.25 82 ALA A N 1
ATOM 680 C CA . ALA A 1 82 ? 75.789 28.999 -110.396 1.00 52.25 82 ALA A CA 1
ATOM 681 C C . ALA A 1 82 ? 74.551 28.167 -110.004 1.00 52.25 82 ALA A C 1
ATOM 683 O O . ALA A 1 82 ? 74.530 27.551 -108.937 1.00 52.25 82 ALA A O 1
ATOM 684 N N . ASP A 1 83 ? 73.585 28.031 -110.919 1.00 59.38 83 ASP A N 1
ATOM 685 C CA . ASP A 1 83 ? 72.323 27.318 -110.686 1.00 59.38 83 ASP A CA 1
ATOM 686 C C . ASP A 1 83 ? 72.506 25.812 -110.406 1.00 59.38 83 ASP A C 1
ATOM 688 O O . ASP A 1 83 ? 71.784 25.245 -109.585 1.00 59.38 83 ASP A O 1
ATOM 692 N N . ALA A 1 84 ? 73.490 25.146 -111.026 1.00 58.09 84 ALA A N 1
ATOM 693 C CA . ALA A 1 84 ? 73.725 23.709 -110.827 1.00 58.09 84 ALA A CA 1
ATOM 694 C C . ALA A 1 84 ? 74.387 23.382 -109.471 1.00 58.09 84 ALA A C 1
ATOM 696 O O . ALA A 1 84 ? 73.989 22.426 -108.799 1.00 58.09 84 ALA A O 1
ATOM 697 N N . ARG A 1 85 ? 75.373 24.185 -109.038 1.00 61.47 85 ARG A N 1
ATOM 698 C CA . ARG A 1 85 ? 76.032 24.021 -107.726 1.00 61.47 85 ARG A CA 1
ATOM 699 C C . ARG A 1 85 ? 75.103 24.396 -106.573 1.00 61.47 85 ARG A C 1
ATOM 701 O O . ARG A 1 85 ? 75.129 23.739 -105.531 1.00 61.47 85 ARG A O 1
ATOM 708 N N . ASP A 1 86 ? 74.262 25.406 -106.770 1.00 65.19 86 ASP A N 1
ATOM 709 C CA . ASP A 1 86 ? 73.257 25.794 -105.785 1.00 65.19 86 ASP A CA 1
ATOM 710 C C . ASP A 1 86 ? 72.126 24.756 -105.699 1.00 65.19 86 ASP A C 1
ATOM 712 O O . ASP A 1 86 ? 71.685 24.440 -104.595 1.00 65.19 86 ASP A O 1
ATOM 716 N N . ALA A 1 87 ? 71.730 24.114 -106.806 1.00 67.00 87 ALA A N 1
ATOM 717 C CA . ALA A 1 87 ? 70.744 23.028 -106.791 1.00 67.00 87 ALA A CA 1
ATOM 718 C C . ALA A 1 87 ? 71.205 21.789 -105.995 1.00 67.00 87 ALA A C 1
ATOM 720 O O . ALA A 1 87 ? 70.431 21.257 -105.195 1.00 67.00 87 ALA A O 1
ATOM 721 N N . GLU A 1 88 ? 72.457 21.341 -106.153 1.00 70.56 88 GLU A N 1
ATOM 722 C CA . GLU A 1 88 ? 73.000 20.190 -105.406 1.00 70.56 88 GLU A CA 1
ATOM 723 C C . GLU A 1 88 ? 73.122 20.493 -103.902 1.00 70.56 88 GLU A C 1
ATOM 725 O O . GLU A 1 88 ? 72.722 19.694 -103.047 1.00 70.56 88 GLU A O 1
ATOM 730 N N . ARG A 1 89 ? 73.596 21.699 -103.562 1.00 73.50 89 ARG A N 1
ATOM 731 C CA . ARG A 1 89 ? 73.697 22.170 -102.174 1.00 73.50 89 ARG A CA 1
ATOM 732 C C . ARG A 1 89 ? 72.321 22.296 -101.515 1.00 73.50 89 ARG A C 1
ATOM 734 O O . ARG A 1 89 ? 72.164 21.943 -100.345 1.00 73.50 89 ARG A O 1
ATOM 741 N N . MET A 1 90 ? 71.318 22.738 -102.273 1.00 73.50 90 MET A N 1
ATOM 742 C CA . MET A 1 90 ? 69.933 22.820 -101.817 1.00 73.50 90 MET A CA 1
ATOM 743 C C . MET A 1 90 ? 69.289 21.453 -101.631 1.00 73.50 90 MET A C 1
ATOM 745 O O . MET A 1 90 ? 68.629 21.249 -100.615 1.00 73.50 90 MET A O 1
ATOM 749 N N . ALA A 1 91 ? 69.512 20.504 -102.542 1.00 78.19 91 ALA A N 1
ATOM 750 C CA . ALA A 1 91 ? 69.016 19.137 -102.399 1.00 78.19 91 ALA A CA 1
ATOM 751 C C . ALA A 1 91 ? 69.571 18.458 -101.135 1.00 78.19 91 ALA A C 1
ATOM 753 O O . ALA A 1 91 ? 68.819 17.824 -100.394 1.00 78.19 91 ALA A O 1
ATOM 754 N N . MET A 1 92 ? 70.860 18.655 -100.832 1.00 81.06 92 MET A N 1
ATOM 755 C CA . MET A 1 92 ? 71.487 18.133 -99.611 1.00 81.06 92 MET A CA 1
ATOM 756 C C . MET A 1 92 ? 70.853 18.713 -98.336 1.00 81.06 92 MET A C 1
ATOM 758 O O . MET A 1 92 ? 70.591 17.986 -97.377 1.00 81.06 92 MET A O 1
ATOM 762 N N . ILE A 1 93 ? 70.593 20.022 -98.308 1.00 82.56 93 ILE A N 1
ATOM 763 C CA . ILE A 1 93 ? 70.051 20.707 -97.124 1.00 82.56 93 ILE A CA 1
ATOM 764 C C . ILE A 1 93 ? 68.563 20.437 -96.952 1.00 82.56 93 ILE A C 1
ATOM 766 O O . ILE A 1 93 ? 68.122 20.236 -95.825 1.00 82.56 93 ILE A O 1
ATOM 770 N N . LEU A 1 94 ? 67.815 20.340 -98.050 1.00 82.69 94 LEU A N 1
ATOM 771 C CA . LEU A 1 94 ? 66.439 19.850 -98.058 1.00 82.69 94 LEU A CA 1
ATOM 772 C C . LEU A 1 94 ? 66.347 18.415 -97.534 1.00 82.69 94 LEU A C 1
ATOM 774 O O . LEU A 1 94 ? 65.500 18.140 -96.692 1.00 82.69 94 LEU A O 1
ATOM 778 N N . GLY A 1 95 ? 67.234 17.518 -97.976 1.00 84.81 95 GLY A N 1
ATOM 779 C CA . GLY A 1 95 ? 67.285 16.142 -97.475 1.00 84.81 95 GLY A CA 1
ATOM 780 C C . GLY A 1 95 ? 67.556 16.089 -95.971 1.00 84.81 95 GLY A C 1
ATOM 781 O O . GLY A 1 95 ? 66.840 15.413 -95.236 1.00 84.81 95 GLY A O 1
ATOM 782 N N . ARG A 1 96 ? 68.529 16.877 -95.493 1.00 86.75 96 ARG A N 1
ATOM 783 C CA . ARG A 1 96 ? 68.858 16.979 -94.064 1.00 86.75 96 ARG A CA 1
ATOM 784 C C . ARG A 1 96 ? 67.740 17.620 -93.235 1.00 86.75 96 ARG A C 1
ATOM 786 O O . ARG A 1 96 ? 67.482 17.178 -92.116 1.00 86.75 96 ARG A O 1
ATOM 793 N N . GLU A 1 97 ? 67.084 18.660 -93.748 1.00 85.75 97 GLU A N 1
ATOM 794 C CA . GLU A 1 97 ? 65.915 19.280 -93.110 1.00 85.75 97 GLU A CA 1
ATOM 795 C C . GLU A 1 97 ? 64.779 18.266 -93.004 1.00 85.75 97 GLU A C 1
ATOM 797 O O . GLU A 1 97 ? 64.254 18.067 -91.914 1.00 85.75 97 GLU A O 1
ATOM 802 N N . GLN A 1 98 ? 64.478 17.545 -94.083 1.00 86.75 98 GLN A N 1
ATOM 803 C CA . GLN A 1 98 ? 63.421 16.544 -94.106 1.00 86.75 98 GLN A CA 1
ATOM 804 C C . G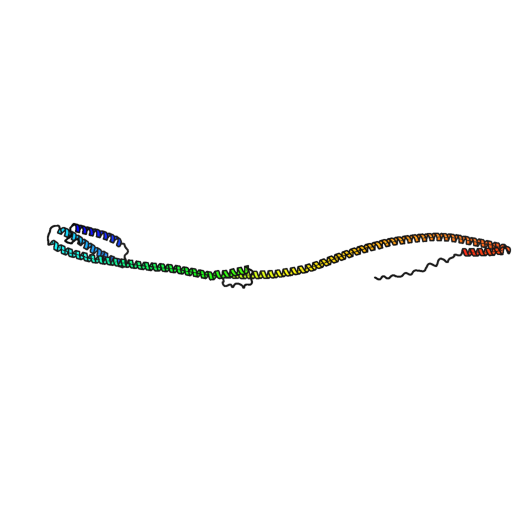LN A 1 98 ? 63.707 15.374 -93.154 1.00 86.75 98 GLN A C 1
ATOM 806 O O . GLN A 1 98 ? 62.799 14.925 -92.450 1.00 86.75 98 GLN A O 1
ATOM 811 N N . GLU A 1 99 ? 64.950 14.893 -93.101 1.00 89.06 99 GLU A N 1
ATOM 812 C CA . GLU A 1 99 ? 65.386 13.831 -92.188 1.00 89.06 99 GLU A CA 1
ATOM 813 C C . GLU A 1 99 ? 65.230 14.264 -90.724 1.00 89.06 99 GLU A C 1
ATOM 815 O O . GLU A 1 99 ? 64.502 13.629 -89.960 1.00 89.06 99 GLU A O 1
ATOM 820 N N . THR A 1 100 ? 65.825 15.401 -90.352 1.00 89.94 100 THR A N 1
ATOM 821 C CA . THR A 1 100 ? 65.753 15.932 -88.978 1.00 89.94 100 THR A CA 1
ATOM 822 C C . THR A 1 100 ? 64.331 16.331 -88.575 1.00 89.94 100 THR A C 1
ATOM 824 O O . THR A 1 100 ? 63.940 16.147 -87.420 1.00 89.94 100 THR A O 1
ATOM 827 N N . ARG A 1 101 ? 63.507 16.802 -89.521 1.00 90.00 101 ARG A N 1
ATOM 828 C CA . ARG A 1 101 ? 62.076 17.061 -89.307 1.00 90.00 101 ARG A CA 1
ATOM 829 C C . ARG A 1 101 ? 61.322 15.776 -89.007 1.00 90.00 101 ARG A C 1
ATOM 831 O O . ARG A 1 101 ? 60.461 15.762 -88.131 1.00 90.00 101 ARG A O 1
ATOM 838 N N . THR A 1 102 ? 61.615 14.705 -89.739 1.00 91.38 102 THR A N 1
ATOM 839 C CA . THR A 1 102 ? 60.968 13.400 -89.552 1.00 91.38 102 THR A CA 1
ATOM 840 C C . THR A 1 102 ? 61.358 12.794 -88.202 1.00 91.38 102 THR A C 1
ATOM 842 O O . THR A 1 102 ? 60.477 12.353 -87.471 1.00 91.38 102 THR A O 1
ATOM 845 N N . GLU A 1 103 ? 62.638 12.871 -87.820 1.00 91.50 103 GLU A N 1
ATOM 846 C CA . GLU A 1 103 ? 63.135 12.470 -86.491 1.00 91.50 103 GLU A CA 1
ATOM 847 C C . GLU A 1 103 ? 62.411 13.241 -85.370 1.00 91.50 103 GLU A C 1
ATOM 849 O O . GLU A 1 103 ? 61.798 12.644 -84.483 1.00 91.50 103 GLU A O 1
ATOM 854 N N . SER A 1 104 ? 62.409 14.577 -85.438 1.00 91.81 104 SER A N 1
ATOM 855 C CA . SER A 1 104 ? 61.801 15.430 -84.411 1.00 91.81 104 SER A CA 1
ATOM 856 C C . SER A 1 104 ? 60.275 15.273 -84.327 1.00 91.81 104 SER A C 1
ATOM 858 O O . SER A 1 104 ? 59.723 15.143 -83.233 1.00 91.81 104 SER A O 1
ATOM 860 N N . SER A 1 105 ? 59.576 15.231 -85.466 1.00 92.00 105 SER A N 1
ATOM 861 C CA . SER A 1 105 ? 58.116 15.046 -85.496 1.00 92.00 105 SER A CA 1
ATOM 862 C C . SER A 1 105 ? 57.681 13.646 -85.055 1.00 92.00 105 SER A C 1
ATOM 864 O O . SER A 1 105 ? 56.638 13.526 -84.413 1.00 92.00 105 SER A O 1
ATOM 866 N N . GLY A 1 106 ? 58.486 12.610 -85.321 1.00 93.31 106 GLY A N 1
ATOM 867 C CA . GLY A 1 106 ? 58.262 11.255 -84.817 1.00 93.31 106 GLY A CA 1
ATOM 868 C C . GLY A 1 106 ? 58.315 11.196 -83.291 1.00 93.31 106 GLY A C 1
ATOM 869 O O . GLY A 1 106 ? 57.360 10.742 -82.662 1.00 93.31 106 GLY A O 1
ATOM 870 N N . LEU A 1 107 ? 59.374 11.756 -82.694 1.00 92.12 107 LEU A N 1
ATOM 871 C CA . LEU A 1 107 ? 59.521 11.846 -81.236 1.00 92.12 107 LEU A CA 1
ATOM 872 C C . LEU A 1 107 ? 58.393 12.667 -80.591 1.00 92.12 107 LEU A C 1
ATOM 874 O O . LEU A 1 107 ? 57.864 12.288 -79.544 1.00 92.12 107 LEU A O 1
ATOM 878 N N . LEU A 1 108 ? 57.974 13.768 -81.225 1.00 90.69 108 LEU A N 1
ATOM 879 C CA . LEU A 1 108 ? 56.842 14.568 -80.752 1.00 90.69 108 LEU A CA 1
ATOM 880 C C . LEU A 1 108 ? 55.528 13.776 -80.786 1.00 90.69 108 LEU A C 1
ATOM 882 O O . LEU A 1 108 ? 54.773 13.802 -79.813 1.00 90.69 108 LEU A O 1
ATOM 886 N N . ALA A 1 109 ? 55.254 13.070 -81.886 1.00 92.31 109 ALA A N 1
ATOM 887 C CA . ALA A 1 109 ? 54.052 12.257 -82.041 1.00 92.31 109 ALA A CA 1
ATOM 888 C C . ALA A 1 109 ? 53.997 11.124 -81.006 1.00 92.31 109 ALA A C 1
ATOM 890 O O . ALA A 1 109 ? 52.952 10.904 -80.388 1.00 92.31 109 ALA A O 1
ATOM 891 N N . GLU A 1 110 ? 55.123 10.453 -80.760 1.00 92.56 110 GLU A N 1
ATOM 892 C CA . GLU A 1 110 ? 55.226 9.407 -79.742 1.00 92.56 110 GLU A CA 1
ATOM 893 C C . GLU A 1 110 ? 54.986 9.967 -78.335 1.00 92.56 110 GLU A C 1
ATOM 895 O O . GLU A 1 110 ? 54.203 9.418 -77.559 1.00 92.56 110 GLU A O 1
ATOM 900 N N . MET A 1 111 ? 55.567 11.125 -78.023 1.00 90.12 111 MET A N 1
ATOM 901 C CA . MET A 1 111 ? 55.394 11.779 -76.730 1.00 90.12 111 MET A CA 1
ATOM 902 C C . MET A 1 111 ? 53.937 12.222 -76.491 1.00 90.12 111 MET A C 1
ATOM 904 O O . MET A 1 111 ? 53.414 12.068 -75.383 1.00 90.12 111 MET A O 1
ATOM 908 N N . VAL A 1 112 ? 53.249 12.725 -77.525 1.00 89.25 112 VAL A N 1
ATOM 909 C CA . VAL A 1 112 ? 51.805 13.020 -77.475 1.00 89.25 112 VAL A CA 1
ATOM 910 C C . VAL A 1 112 ? 51.004 11.740 -77.241 1.00 89.25 112 VAL A C 1
ATOM 912 O O . VAL A 1 112 ? 50.145 11.724 -76.359 1.00 89.25 112 VAL A O 1
ATOM 915 N N . ALA A 1 113 ? 51.306 10.656 -77.960 1.00 91.12 113 ALA A N 1
ATOM 916 C CA . ALA A 1 113 ? 50.620 9.376 -77.798 1.00 91.12 113 ALA A CA 1
ATOM 917 C C . ALA A 1 113 ? 50.781 8.808 -76.375 1.00 91.12 113 ALA A C 1
ATOM 919 O O . ALA A 1 113 ? 49.791 8.410 -75.755 1.00 91.12 113 ALA A O 1
ATOM 920 N N . VAL A 1 114 ? 51.997 8.840 -75.820 1.00 90.69 114 VAL A N 1
ATOM 921 C CA . VAL A 1 114 ? 52.291 8.417 -74.439 1.00 90.69 114 VAL A CA 1
ATOM 922 C C . VAL A 1 114 ? 51.534 9.275 -73.426 1.00 90.69 114 VAL A C 1
ATOM 924 O O . VAL A 1 114 ? 50.906 8.741 -72.509 1.00 90.69 114 VAL A O 1
ATOM 927 N N . ASN A 1 115 ? 51.529 10.600 -73.593 1.00 88.69 115 ASN A N 1
ATOM 928 C CA . ASN A 1 115 ? 50.798 11.494 -72.695 1.00 88.69 115 ASN A CA 1
ATOM 929 C C . ASN A 1 115 ? 49.278 11.286 -72.768 1.00 88.69 115 ASN A C 1
ATOM 931 O O . ASN A 1 115 ? 48.627 11.233 -71.723 1.00 88.69 115 ASN A O 1
ATOM 935 N N . MET A 1 116 ? 48.705 11.126 -73.968 1.00 87.50 116 MET A N 1
ATOM 936 C CA . MET A 1 116 ? 47.272 10.848 -74.135 1.00 87.50 116 MET A CA 1
ATOM 937 C C . MET A 1 116 ? 46.886 9.503 -73.512 1.00 87.50 116 MET A C 1
ATOM 939 O O . MET A 1 116 ? 45.893 9.431 -72.785 1.00 87.50 116 MET A O 1
ATOM 943 N N . LYS A 1 117 ? 47.695 8.457 -73.724 1.00 90.12 117 LYS A N 1
ATOM 944 C CA . LYS A 1 117 ? 47.498 7.141 -73.101 1.00 90.12 117 LYS A CA 1
ATOM 945 C C . LYS A 1 117 ? 47.570 7.226 -71.575 1.00 90.12 117 LYS A C 1
ATOM 947 O O . LYS A 1 117 ? 46.659 6.765 -70.896 1.00 90.12 117 LYS A O 1
ATOM 952 N N . SER A 1 118 ? 48.599 7.883 -71.037 1.00 89.25 118 SER A N 1
ATOM 953 C CA . SER A 1 118 ? 48.774 8.073 -69.592 1.00 89.25 118 SER A CA 1
ATOM 954 C C . SER A 1 118 ? 47.609 8.848 -68.966 1.00 89.25 118 SER A C 1
ATOM 956 O O . SER A 1 118 ? 47.075 8.437 -67.937 1.00 89.25 118 SER A O 1
ATOM 958 N N . SER A 1 119 ? 47.149 9.927 -69.607 1.00 87.38 119 SER A N 1
ATOM 959 C CA . SER A 1 119 ? 45.988 10.705 -69.154 1.00 87.38 119 SER A CA 1
ATOM 960 C C . SER A 1 119 ? 44.696 9.874 -69.148 1.00 87.38 119 SER A C 1
ATOM 962 O O . SER A 1 119 ? 43.921 9.914 -68.183 1.00 87.38 119 SER A O 1
ATOM 964 N N . HIS A 1 120 ? 44.479 9.064 -70.189 1.00 89.44 120 HIS A N 1
ATOM 965 C CA . HIS A 1 120 ? 43.346 8.145 -70.261 1.00 89.44 120 HIS A CA 1
ATOM 966 C C . HIS A 1 120 ? 43.400 7.088 -69.146 1.00 89.44 120 HIS A C 1
ATOM 968 O O . HIS A 1 120 ? 42.422 6.910 -68.412 1.00 89.44 120 HIS A O 1
ATOM 974 N N . ASP A 1 121 ? 44.559 6.456 -68.948 1.00 89.69 121 ASP A N 1
ATOM 975 C CA . ASP A 1 121 ? 44.777 5.453 -67.904 1.00 89.69 121 ASP A CA 1
ATOM 976 C C . ASP A 1 121 ? 44.600 6.041 -66.497 1.00 89.69 121 ASP A C 1
ATOM 978 O O . ASP A 1 121 ? 43.991 5.409 -65.629 1.00 89.69 121 ASP A O 1
ATOM 982 N N . GLN A 1 122 ? 45.073 7.269 -66.257 1.00 86.31 122 GLN A N 1
ATOM 983 C CA . GLN A 1 122 ? 44.841 7.990 -65.002 1.00 86.31 122 GLN A CA 1
ATOM 984 C C . GLN A 1 122 ? 43.354 8.271 -64.776 1.00 86.31 122 GLN A C 1
ATOM 986 O O . GLN A 1 122 ? 42.848 8.049 -63.678 1.00 86.31 122 GLN A O 1
ATOM 991 N N . THR A 1 123 ? 42.625 8.693 -65.810 1.00 88.12 123 THR A N 1
ATOM 992 C CA . THR A 1 123 ? 41.179 8.942 -65.714 1.00 88.12 123 THR A CA 1
ATOM 993 C C . THR A 1 123 ? 40.416 7.661 -65.372 1.00 88.12 123 THR A C 1
ATOM 995 O O . THR A 1 123 ? 39.520 7.681 -64.525 1.00 88.12 123 THR A O 1
ATOM 998 N N . LEU A 1 124 ? 40.785 6.524 -65.972 1.00 89.62 124 LEU A N 1
ATOM 999 C CA . LEU A 1 124 ? 40.204 5.219 -65.648 1.00 89.62 124 LEU A CA 1
ATOM 1000 C C . LEU A 1 124 ? 40.530 4.782 -64.214 1.00 89.62 124 LEU A C 1
ATOM 1002 O O . LEU A 1 124 ? 39.629 4.340 -63.495 1.00 89.62 124 LEU A O 1
ATOM 1006 N N . LYS A 1 125 ? 41.786 4.938 -63.774 1.00 88.69 125 LYS A N 1
ATOM 1007 C CA . LYS A 1 125 ? 42.203 4.662 -62.388 1.00 88.69 125 LYS A CA 1
ATOM 1008 C C . LYS A 1 125 ? 41.422 5.523 -61.396 1.00 88.69 125 LYS A C 1
ATOM 1010 O O . LYS A 1 125 ? 40.865 4.982 -60.445 1.00 88.69 125 LYS A O 1
ATOM 1015 N N . ASN A 1 126 ? 41.285 6.821 -61.664 1.00 88.94 126 ASN A N 1
ATOM 1016 C CA . ASN A 1 126 ? 40.532 7.749 -60.821 1.00 88.94 126 ASN A CA 1
ATOM 1017 C C . ASN A 1 126 ? 39.043 7.385 -60.757 1.00 88.94 126 ASN A C 1
ATOM 1019 O O . ASN A 1 126 ? 38.473 7.368 -59.670 1.00 88.94 126 ASN A O 1
ATOM 1023 N N . LYS A 1 127 ? 38.414 7.017 -61.884 1.00 90.81 127 LYS A N 1
ATOM 1024 C CA . LYS A 1 127 ? 37.013 6.554 -61.908 1.00 90.81 127 LYS A CA 1
ATOM 1025 C C . LYS A 1 127 ? 36.807 5.269 -61.103 1.00 90.81 127 LYS A C 1
ATOM 1027 O O . LYS A 1 127 ? 35.848 5.175 -60.335 1.00 90.81 127 LYS A O 1
ATOM 1032 N N . ARG A 1 128 ? 37.704 4.285 -61.248 1.00 89.88 128 ARG A N 1
ATOM 1033 C CA . ARG A 1 128 ? 37.664 3.037 -60.464 1.00 89.88 128 ARG A CA 1
ATOM 1034 C C . ARG A 1 128 ? 37.868 3.309 -58.976 1.00 89.88 128 ARG A C 1
ATOM 1036 O O . ARG A 1 128 ? 37.123 2.776 -58.162 1.00 89.88 128 ARG A O 1
ATOM 1043 N N . MET A 1 129 ? 38.816 4.177 -58.628 1.00 90.81 129 MET A N 1
ATOM 1044 C CA . MET A 1 129 ? 39.079 4.569 -57.244 1.00 90.81 129 MET A CA 1
ATOM 1045 C C . MET A 1 129 ? 37.888 5.310 -56.624 1.00 90.81 129 MET A C 1
ATOM 1047 O O . MET A 1 129 ? 37.472 4.966 -55.524 1.00 90.81 129 MET A O 1
ATOM 1051 N N . ALA A 1 130 ? 37.273 6.252 -57.344 1.00 92.19 130 ALA A N 1
ATOM 1052 C CA . ALA A 1 130 ? 36.068 6.952 -56.894 1.00 92.19 130 ALA A CA 1
ATOM 1053 C C . ALA A 1 130 ? 34.874 5.998 -56.695 1.00 92.19 130 ALA A C 1
ATOM 1055 O O . ALA A 1 130 ? 34.143 6.103 -55.708 1.00 92.19 130 ALA A O 1
ATOM 1056 N N . SER A 1 131 ? 34.699 5.025 -57.595 1.00 90.12 131 SER A N 1
ATOM 1057 C CA . SER A 1 131 ? 33.661 3.990 -57.461 1.00 90.12 131 SER A CA 1
ATOM 1058 C C . SER A 1 131 ? 33.929 3.073 -56.259 1.00 90.12 131 SER A C 1
ATOM 1060 O O . SER A 1 131 ? 33.015 2.752 -55.507 1.00 90.12 131 SER A O 1
ATOM 1062 N N . GLY A 1 132 ? 35.191 2.702 -56.022 1.00 89.38 132 GLY A N 1
ATOM 1063 C CA . GLY A 1 132 ? 35.589 1.930 -54.842 1.00 89.38 132 GLY A CA 1
ATOM 1064 C C . GLY A 1 132 ? 35.359 2.686 -53.530 1.00 89.38 132 GLY A C 1
ATOM 1065 O O . GLY A 1 132 ? 34.819 2.119 -52.584 1.00 89.38 132 GLY A O 1
ATOM 1066 N N . LEU A 1 133 ? 35.703 3.978 -53.486 1.00 93.12 133 LEU A N 1
ATOM 1067 C CA . LEU A 1 133 ? 35.480 4.843 -52.321 1.00 93.12 133 LEU A CA 1
ATOM 1068 C C . LEU A 1 133 ? 33.989 5.036 -52.016 1.00 93.12 133 LEU A C 1
ATOM 1070 O O . LEU A 1 133 ? 33.586 4.931 -50.860 1.00 93.12 133 LEU A O 1
ATOM 1074 N N . SER A 1 134 ? 33.163 5.284 -53.036 1.00 91.56 134 SER A N 1
ATOM 1075 C CA . SER A 1 134 ? 31.711 5.423 -52.851 1.00 91.56 134 SER A CA 1
ATOM 1076 C C . SER A 1 134 ? 31.064 4.121 -52.372 1.00 91.56 134 SER A C 1
ATOM 1078 O O . SER A 1 134 ? 30.273 4.155 -51.429 1.00 91.56 134 SER A O 1
ATOM 1080 N N . LEU A 1 135 ? 31.458 2.967 -52.923 1.00 92.69 135 LEU A N 1
ATOM 1081 C CA . LEU A 1 135 ? 30.995 1.663 -52.440 1.00 92.69 135 LEU A CA 1
ATOM 1082 C C . LEU A 1 135 ? 31.402 1.418 -50.979 1.00 92.69 135 LEU A C 1
ATOM 1084 O O . LEU A 1 135 ? 30.576 0.978 -50.180 1.00 92.69 135 LEU A O 1
ATOM 1088 N N . ALA A 1 136 ? 32.645 1.741 -50.609 1.00 92.50 136 ALA A N 1
ATOM 1089 C CA . ALA A 1 136 ? 33.119 1.611 -49.233 1.00 92.50 136 ALA A CA 1
ATOM 1090 C C . ALA A 1 136 ? 32.332 2.508 -48.257 1.00 92.50 136 ALA A C 1
ATOM 1092 O O . ALA A 1 136 ? 31.977 2.057 -47.168 1.00 92.50 136 ALA A O 1
ATOM 1093 N N . ALA A 1 137 ? 32.000 3.743 -48.653 1.00 94.12 137 ALA A N 1
ATOM 1094 C CA . ALA A 1 137 ? 31.189 4.662 -47.847 1.00 94.12 137 ALA A CA 1
ATOM 1095 C C . ALA A 1 137 ? 29.731 4.186 -47.677 1.00 94.12 137 ALA A C 1
ATOM 1097 O O . ALA A 1 137 ? 29.146 4.311 -46.598 1.00 94.12 137 ALA A O 1
ATOM 1098 N N . MET A 1 138 ? 29.137 3.599 -48.721 1.00 94.44 138 MET A N 1
ATOM 1099 C CA . MET A 1 138 ? 27.803 2.994 -48.631 1.00 94.44 138 MET A CA 1
ATOM 1100 C C . MET A 1 138 ? 27.810 1.765 -47.719 1.00 94.44 138 MET A C 1
ATOM 1102 O O . MET A 1 138 ? 26.925 1.618 -46.877 1.00 94.44 138 MET A O 1
ATOM 1106 N N . ALA A 1 139 ? 28.827 0.908 -47.846 1.00 94.31 139 ALA A N 1
ATOM 1107 C CA . ALA A 1 139 ? 28.975 -0.286 -47.022 1.00 94.31 139 ALA A CA 1
ATOM 1108 C C . ALA A 1 139 ? 29.161 0.055 -45.535 1.00 94.31 139 ALA A C 1
ATOM 1110 O O . ALA A 1 139 ? 28.527 -0.573 -44.688 1.00 94.31 139 ALA A O 1
ATOM 1111 N N . SER A 1 140 ? 29.966 1.071 -45.201 1.00 93.81 140 SER A N 1
ATOM 1112 C CA . SER A 1 140 ? 30.147 1.505 -43.809 1.00 93.81 140 SER A CA 1
ATOM 1113 C C . SER A 1 140 ? 28.867 2.099 -43.213 1.00 93.81 140 SER A C 1
ATOM 1115 O O . SER A 1 140 ? 28.521 1.788 -42.074 1.00 93.81 140 SER A O 1
ATOM 1117 N N . THR A 1 141 ? 28.114 2.878 -43.996 1.00 96.19 141 THR A N 1
ATOM 1118 C CA . THR A 1 141 ? 26.806 3.415 -43.582 1.00 96.19 141 THR A CA 1
ATOM 1119 C C . THR A 1 141 ? 25.800 2.290 -43.335 1.00 96.19 141 THR A C 1
ATOM 1121 O O . THR A 1 141 ? 25.131 2.267 -42.300 1.00 96.19 141 THR A O 1
ATOM 1124 N N . ALA A 1 142 ? 25.726 1.320 -44.252 1.00 95.50 142 ALA A N 1
ATOM 1125 C CA . ALA A 1 142 ? 24.853 0.159 -44.115 1.00 95.50 142 ALA A CA 1
ATOM 1126 C C . ALA A 1 142 ? 25.221 -0.684 -42.882 1.00 95.50 142 ALA A C 1
ATOM 1128 O O . ALA A 1 142 ? 24.344 -1.034 -42.093 1.00 95.50 142 ALA A O 1
ATOM 1129 N N . ALA A 1 143 ? 26.511 -0.948 -42.660 1.00 96.38 143 ALA A N 1
ATOM 1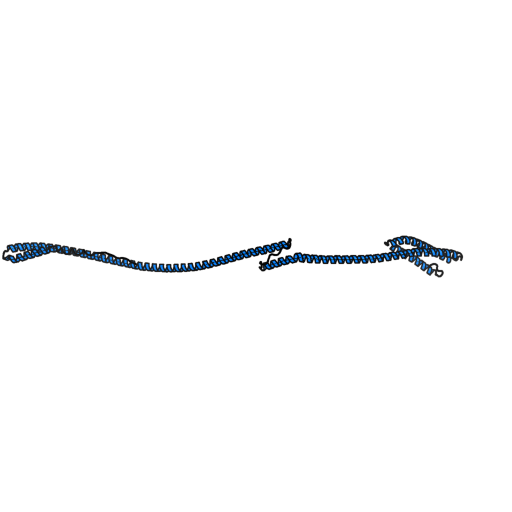130 C CA . ALA A 1 143 ? 26.990 -1.645 -41.467 1.00 96.38 143 ALA A CA 1
ATOM 1131 C C . ALA A 1 143 ? 26.628 -0.890 -40.174 1.00 96.38 143 ALA A C 1
ATOM 1133 O O . ALA A 1 143 ? 26.191 -1.505 -39.198 1.00 96.38 143 ALA A O 1
ATOM 1134 N N . GLY A 1 144 ? 26.733 0.443 -40.180 1.00 96.81 144 GLY A N 1
ATOM 1135 C CA . GLY A 1 144 ? 26.299 1.296 -39.074 1.00 96.81 144 GLY A CA 1
ATOM 1136 C C . GLY A 1 144 ? 24.808 1.142 -38.760 1.00 96.81 144 GLY A C 1
ATOM 1137 O O . GLY A 1 144 ? 24.449 0.923 -37.603 1.00 96.81 144 GLY A O 1
ATOM 1138 N N . MET A 1 145 ? 23.942 1.171 -39.779 1.00 96.88 145 MET A N 1
ATOM 1139 C CA . MET A 1 145 ? 22.497 0.964 -39.603 1.00 96.88 145 MET A CA 1
ATOM 1140 C C . MET A 1 145 ? 22.174 -0.421 -39.041 1.00 96.88 145 MET A C 1
ATOM 1142 O O . MET A 1 145 ? 21.389 -0.534 -38.101 1.00 96.88 145 MET A O 1
ATOM 1146 N N . VAL A 1 146 ? 22.807 -1.472 -39.569 1.00 97.06 146 VAL A N 1
ATOM 1147 C CA . VAL A 1 146 ? 22.605 -2.844 -39.078 1.00 97.06 146 VAL A CA 1
ATOM 1148 C C . VAL A 1 146 ? 23.018 -2.961 -37.611 1.00 97.06 146 VAL A C 1
ATOM 1150 O O . VAL A 1 146 ? 22.288 -3.541 -36.809 1.00 97.06 146 VAL A O 1
ATOM 1153 N N . THR A 1 147 ? 24.145 -2.356 -37.234 1.00 96.88 147 THR A N 1
ATOM 1154 C CA . THR A 1 147 ? 24.629 -2.372 -35.847 1.00 96.88 147 THR A CA 1
ATOM 1155 C C . THR A 1 147 ? 23.687 -1.605 -34.918 1.00 96.88 147 THR A C 1
ATOM 1157 O O . THR A 1 147 ? 23.359 -2.096 -33.841 1.00 96.88 147 THR A O 1
ATOM 1160 N N . ALA A 1 148 ? 23.191 -0.438 -35.344 1.00 96.38 148 ALA A N 1
ATOM 1161 C CA . ALA A 1 148 ? 22.232 0.352 -34.574 1.00 96.38 148 ALA A CA 1
ATOM 1162 C C . ALA A 1 148 ? 20.915 -0.408 -34.338 1.00 96.38 148 ALA A C 1
ATOM 1164 O O . ALA A 1 148 ? 20.418 -0.447 -33.211 1.00 96.38 148 ALA A O 1
ATOM 1165 N N . VAL A 1 149 ? 20.384 -1.075 -35.369 1.00 96.75 149 VAL A N 1
ATOM 1166 C CA . VAL A 1 149 ? 19.203 -1.943 -35.242 1.00 96.75 149 VAL A CA 1
ATOM 1167 C C . VAL A 1 149 ? 19.491 -3.113 -34.298 1.00 96.75 149 VAL A C 1
ATOM 1169 O O . VAL A 1 149 ? 18.679 -3.402 -33.421 1.00 96.75 149 VAL A O 1
ATOM 1172 N N . GLY A 1 150 ? 20.663 -3.744 -34.415 1.00 95.50 150 GLY A N 1
ATOM 1173 C CA . GLY A 1 150 ? 21.092 -4.825 -33.527 1.00 95.50 150 GLY A CA 1
ATOM 1174 C C . GLY A 1 150 ? 21.150 -4.406 -32.055 1.00 95.50 150 GLY A C 1
ATOM 1175 O O . GLY A 1 150 ? 20.590 -5.094 -31.201 1.00 95.50 150 GLY A O 1
ATOM 1176 N N . ILE A 1 151 ? 21.752 -3.250 -31.754 1.00 95.19 151 ILE A N 1
ATOM 1177 C CA . ILE A 1 151 ? 21.795 -2.681 -30.396 1.00 95.19 151 ILE A CA 1
ATOM 1178 C C . ILE A 1 151 ? 20.380 -2.370 -29.897 1.00 95.19 151 ILE A C 1
ATOM 1180 O O . ILE A 1 151 ? 20.056 -2.685 -28.753 1.00 95.19 151 ILE A O 1
ATOM 1184 N N . GLY A 1 152 ? 19.521 -1.798 -30.746 1.00 92.69 152 GLY A N 1
ATOM 1185 C CA . GLY A 1 152 ? 18.132 -1.495 -30.397 1.00 92.69 152 GLY A CA 1
ATOM 1186 C C . GLY A 1 152 ? 17.336 -2.743 -30.007 1.00 92.69 152 GLY A C 1
ATOM 1187 O O . GLY A 1 152 ? 16.685 -2.765 -28.961 1.00 92.69 152 GLY A O 1
ATOM 1188 N N . LEU A 1 153 ? 17.440 -3.814 -30.798 1.00 93.94 153 LEU A N 1
ATOM 1189 C CA . LEU A 1 153 ? 16.803 -5.100 -30.496 1.00 93.94 153 LEU A CA 1
ATOM 1190 C C . LEU A 1 153 ? 17.385 -5.741 -29.226 1.00 93.94 153 LEU A C 1
ATOM 1192 O O . LEU A 1 153 ? 16.637 -6.248 -28.387 1.00 93.94 153 LEU A O 1
ATOM 1196 N N . PHE A 1 154 ? 18.705 -5.661 -29.039 1.00 91.75 154 PHE A N 1
ATOM 1197 C CA . PHE A 1 154 ? 19.375 -6.159 -27.840 1.00 91.75 154 PHE A CA 1
ATOM 1198 C C . PHE A 1 154 ? 18.878 -5.442 -26.576 1.00 91.75 154 PHE A C 1
ATOM 1200 O O . PHE A 1 154 ? 18.415 -6.099 -25.641 1.00 91.75 154 PHE A O 1
ATOM 1207 N N . MET A 1 155 ? 18.879 -4.106 -26.569 1.00 89.94 155 MET A N 1
ATOM 1208 C CA . MET A 1 155 ? 18.385 -3.291 -25.453 1.00 89.94 155 MET A CA 1
ATOM 1209 C C . MET A 1 155 ? 16.891 -3.504 -25.187 1.00 89.94 155 MET A C 1
ATOM 1211 O O . MET A 1 155 ? 16.489 -3.634 -24.031 1.00 89.94 155 MET A O 1
ATOM 1215 N N . SER A 1 156 ? 16.068 -3.618 -26.235 1.00 89.44 156 SER A N 1
ATOM 1216 C CA . SER A 1 156 ? 14.635 -3.911 -26.100 1.00 89.44 156 SER A CA 1
ATOM 1217 C C . SER A 1 156 ? 14.392 -5.231 -25.360 1.00 89.44 156 SER A C 1
ATOM 1219 O O . SER A 1 156 ? 13.605 -5.280 -24.415 1.00 89.44 156 SER A O 1
ATOM 1221 N N . SER A 1 157 ? 15.128 -6.287 -25.717 1.00 86.94 157 SER A N 1
ATOM 1222 C CA . SER A 1 157 ? 14.983 -7.592 -25.062 1.00 86.94 157 SER A CA 1
ATOM 1223 C C . SER A 1 157 ? 15.507 -7.618 -23.620 1.00 86.94 157 SER A C 1
ATOM 1225 O O . SER A 1 157 ? 14.909 -8.266 -22.762 1.00 86.94 157 SER A O 1
ATOM 1227 N N . ARG A 1 158 ? 16.605 -6.905 -23.334 1.00 87.69 158 ARG A N 1
ATOM 1228 C CA . ARG A 1 158 ? 17.295 -6.952 -22.035 1.00 87.69 158 ARG A CA 1
ATOM 1229 C C . ARG A 1 158 ? 16.735 -5.993 -20.991 1.00 87.69 158 ARG A C 1
ATOM 1231 O O . ARG A 1 158 ? 16.862 -6.281 -19.809 1.00 87.69 158 ARG A O 1
ATOM 1238 N N . ILE A 1 159 ? 16.116 -4.891 -21.410 1.00 90.19 159 ILE A N 1
ATOM 1239 C CA . ILE A 1 159 ? 15.612 -3.856 -20.499 1.00 90.19 159 ILE A CA 1
ATOM 1240 C C . ILE A 1 159 ? 14.084 -3.807 -20.530 1.00 90.19 159 ILE A C 1
ATOM 1242 O O . ILE A 1 159 ? 13.436 -3.989 -19.501 1.00 90.19 159 ILE A O 1
ATOM 1246 N N . ALA A 1 160 ? 13.482 -3.600 -21.706 1.00 90.06 160 ALA A N 1
ATOM 1247 C CA . ALA A 1 160 ? 12.046 -3.326 -21.793 1.00 90.06 160 ALA A CA 1
ATOM 1248 C C . ALA A 1 160 ? 11.183 -4.520 -21.350 1.00 90.06 160 ALA A C 1
ATOM 1250 O O . ALA A 1 160 ? 10.147 -4.324 -20.715 1.00 90.06 160 ALA A O 1
ATOM 1251 N N . GLY A 1 161 ? 11.621 -5.750 -21.642 1.00 89.38 161 GLY A N 1
ATOM 1252 C CA . GLY A 1 161 ? 10.947 -6.977 -21.206 1.00 89.38 161 GLY A CA 1
ATOM 1253 C C . GLY A 1 161 ? 10.837 -7.086 -19.677 1.00 89.38 161 GLY A C 1
ATOM 1254 O O . GLY A 1 161 ? 9.719 -7.041 -19.157 1.00 89.38 161 GLY A O 1
ATOM 1255 N N . PRO A 1 162 ? 11.963 -7.182 -18.941 1.00 90.38 162 PRO A N 1
ATOM 1256 C CA . PRO A 1 162 ? 11.945 -7.268 -17.479 1.00 90.38 162 PRO A CA 1
ATOM 1257 C C . PRO A 1 162 ? 11.240 -6.088 -16.797 1.00 90.38 162 PRO A C 1
ATOM 1259 O O . PRO A 1 162 ? 10.446 -6.296 -15.879 1.00 90.38 162 PRO A O 1
ATOM 1262 N N . VAL A 1 163 ? 11.442 -4.856 -17.284 1.00 93.38 163 VAL A N 1
ATOM 1263 C CA . VAL A 1 163 ? 10.754 -3.667 -16.745 1.00 93.38 163 VAL A CA 1
ATOM 1264 C C . VAL A 1 163 ? 9.235 -3.800 -16.872 1.00 93.38 163 VAL A C 1
ATOM 1266 O O . VAL A 1 163 ? 8.507 -3.502 -15.925 1.00 93.38 163 VAL A O 1
ATOM 1269 N N . ARG A 1 164 ? 8.736 -4.300 -18.009 1.00 92.81 164 ARG A N 1
ATOM 1270 C CA . ARG A 1 164 ? 7.2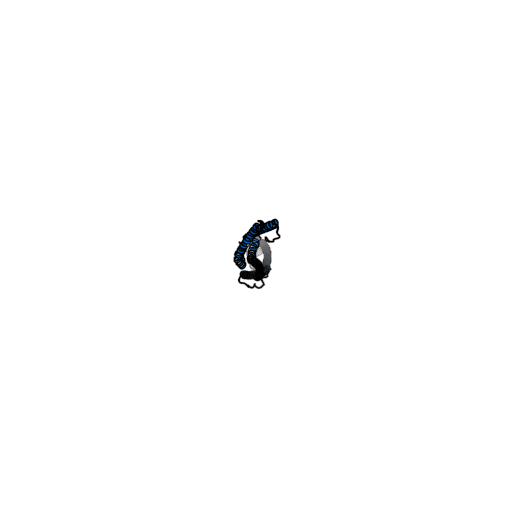98 -4.511 -18.221 1.00 92.81 164 ARG A CA 1
ATOM 1271 C C . ARG A 1 164 ? 6.715 -5.557 -17.269 1.00 92.81 164 ARG A C 1
ATOM 1273 O O . ARG A 1 164 ? 5.595 -5.369 -16.803 1.00 92.81 164 ARG A O 1
ATOM 1280 N N . ILE A 1 165 ? 7.460 -6.619 -16.956 1.00 92.38 165 ILE A N 1
ATOM 1281 C CA . ILE A 1 165 ? 7.031 -7.662 -16.008 1.00 92.38 165 ILE A CA 1
ATOM 1282 C C . ILE A 1 165 ? 6.866 -7.073 -14.603 1.00 92.38 165 ILE A C 1
ATOM 1284 O O . ILE A 1 165 ? 5.826 -7.265 -13.970 1.00 92.38 165 ILE A O 1
ATOM 1288 N N . VAL A 1 166 ? 7.853 -6.306 -14.131 1.00 94.69 166 VAL A N 1
ATOM 1289 C CA . VAL A 1 166 ? 7.782 -5.663 -12.810 1.00 94.69 166 VAL A CA 1
ATOM 1290 C C . VAL A 1 166 ? 6.668 -4.615 -12.760 1.00 94.69 166 VAL A C 1
ATOM 1292 O O . VAL A 1 166 ? 5.913 -4.574 -11.790 1.00 94.69 166 VAL A O 1
ATOM 1295 N N . ALA A 1 167 ? 6.492 -3.818 -13.817 1.00 95.06 167 ALA A N 1
ATOM 1296 C CA . ALA A 1 167 ? 5.397 -2.850 -13.905 1.00 95.06 167 ALA A CA 1
ATOM 1297 C C . ALA A 1 167 ? 4.017 -3.529 -13.874 1.00 95.06 167 ALA A C 1
ATOM 1299 O O . ALA A 1 167 ? 3.106 -3.073 -13.183 1.00 95.06 167 ALA A O 1
ATOM 1300 N N . GLN A 1 168 ? 3.860 -4.650 -14.580 1.00 94.44 168 GLN A N 1
ATOM 1301 C CA . GLN A 1 168 ? 2.623 -5.424 -14.552 1.00 94.44 168 GLN A CA 1
ATOM 1302 C C . GLN A 1 168 ? 2.370 -6.020 -13.165 1.00 94.44 168 GLN A C 1
ATOM 1304 O O . GLN A 1 168 ? 1.234 -6.007 -12.696 1.00 94.44 168 GLN A O 1
ATOM 1309 N N . ARG A 1 169 ? 3.420 -6.465 -12.468 1.00 94.12 169 ARG A N 1
ATOM 1310 C CA . ARG A 1 169 ? 3.296 -6.916 -11.081 1.00 94.12 169 ARG A CA 1
ATOM 1311 C C . ARG A 1 169 ? 2.862 -5.795 -10.143 1.00 94.12 169 ARG A C 1
ATOM 1313 O O . ARG A 1 169 ? 1.971 -6.014 -9.329 1.00 94.12 169 ARG A O 1
ATOM 1320 N N . ALA A 1 170 ? 3.435 -4.603 -10.285 1.00 95.56 170 ALA A N 1
ATOM 1321 C CA . ALA A 1 170 ? 3.012 -3.432 -9.523 1.00 95.56 170 ALA A CA 1
ATOM 1322 C C . ALA A 1 170 ? 1.522 -3.119 -9.751 1.00 95.56 170 ALA A C 1
ATOM 1324 O O . ALA A 1 170 ? 0.808 -2.820 -8.798 1.00 95.56 170 ALA A O 1
ATOM 1325 N N . LYS A 1 171 ? 1.035 -3.260 -10.995 1.00 95.75 171 LYS A N 1
ATOM 1326 C CA . LYS A 1 171 ? -0.388 -3.095 -11.326 1.00 95.75 171 LYS A CA 1
ATOM 1327 C C . LYS A 1 171 ? -1.269 -4.121 -10.609 1.00 95.75 171 LYS A C 1
ATOM 1329 O O . LYS A 1 171 ? -2.236 -3.724 -9.971 1.00 95.75 171 LYS A O 1
ATOM 1334 N N . ILE A 1 172 ? -0.903 -5.403 -10.647 1.00 93.88 172 ILE A N 1
ATOM 1335 C CA . ILE A 1 172 ? -1.634 -6.485 -9.959 1.00 93.88 172 ILE A CA 1
ATOM 1336 C C . ILE A 1 172 ? -1.708 -6.214 -8.443 1.00 93.88 172 ILE A C 1
ATOM 1338 O O . ILE A 1 172 ? -2.784 -6.276 -7.853 1.00 93.88 172 ILE A O 1
ATOM 1342 N N . ILE A 1 173 ? -0.589 -5.806 -7.832 1.00 94.50 173 ILE A N 1
ATOM 1343 C CA . ILE A 1 173 ? -0.534 -5.407 -6.415 1.00 94.50 173 ILE A CA 1
ATOM 1344 C C . ILE A 1 173 ? -1.453 -4.207 -6.143 1.00 94.50 173 ILE A C 1
ATOM 1346 O O . ILE A 1 173 ? -2.176 -4.203 -5.151 1.00 94.50 173 ILE A O 1
ATOM 1350 N N . SER A 1 174 ? -1.453 -3.196 -7.020 1.00 94.88 174 SER A N 1
ATOM 1351 C CA . SER A 1 174 ? -2.308 -2.008 -6.871 1.00 94.88 174 SER A CA 1
ATOM 1352 C C . SER A 1 174 ? -3.803 -2.308 -7.018 1.00 94.88 174 SER A C 1
ATOM 1354 O O . SER A 1 174 ? -4.629 -1.593 -6.461 1.00 94.88 174 SER A O 1
ATOM 1356 N N . GLU A 1 175 ? -4.148 -3.385 -7.726 1.00 95.44 175 GLU A N 1
ATOM 1357 C CA . GLU A 1 175 ? -5.513 -3.910 -7.845 1.00 95.44 175 GLU A CA 1
ATOM 1358 C C . GLU A 1 175 ? -5.912 -4.767 -6.625 1.00 95.44 175 GLU A C 1
ATOM 1360 O O . GLU A 1 175 ? -7.052 -5.215 -6.533 1.00 95.44 175 GLU A O 1
ATOM 1365 N N . GLY A 1 176 ? -4.999 -4.962 -5.665 1.00 93.19 176 GLY A N 1
ATOM 1366 C CA . GLY A 1 176 ? -5.230 -5.693 -4.420 1.00 93.19 176 GLY A CA 1
ATOM 1367 C C . GLY A 1 176 ? -4.930 -7.190 -4.498 1.00 93.19 176 GLY A C 1
ATOM 1368 O O . GLY A 1 176 ? -5.077 -7.887 -3.494 1.00 93.19 176 GLY A O 1
ATOM 1369 N N . ASP A 1 177 ? -4.478 -7.703 -5.645 1.00 94.25 177 ASP A N 1
ATOM 1370 C CA . ASP A 1 177 ? -4.079 -9.104 -5.759 1.00 94.25 177 ASP A CA 1
ATOM 1371 C C . ASP A 1 177 ? -2.627 -9.295 -5.295 1.00 94.25 177 ASP A C 1
ATOM 1373 O O . ASP A 1 177 ? -1.655 -8.959 -5.974 1.00 94.25 177 ASP A O 1
ATOM 1377 N N . LEU A 1 178 ? -2.480 -9.883 -4.109 1.00 93.25 178 LEU A N 1
ATOM 1378 C CA . LEU A 1 178 ? -1.194 -10.314 -3.567 1.00 93.25 178 LEU A CA 1
ATOM 1379 C C . LEU A 1 178 ? -1.013 -11.835 -3.641 1.00 93.25 178 LEU A C 1
ATOM 1381 O O . LEU A 1 178 ? -0.047 -12.352 -3.094 1.00 93.25 178 LEU A O 1
ATOM 1385 N N . THR A 1 179 ? -1.904 -12.594 -4.271 1.00 92.25 179 THR A N 1
ATOM 1386 C CA . THR A 1 179 ? -1.848 -14.071 -4.263 1.00 92.25 179 THR A CA 1
ATOM 1387 C C . THR A 1 179 ? -0.830 -14.635 -5.249 1.00 92.25 179 THR A C 1
ATOM 1389 O O . THR A 1 179 ? -0.313 -15.736 -5.066 1.00 92.25 179 THR A O 1
ATOM 1392 N N . SER A 1 180 ? -0.496 -13.855 -6.274 1.00 89.38 180 SER A N 1
ATOM 1393 C CA . SER A 1 180 ? 0.422 -14.255 -7.332 1.00 89.38 180 SER A CA 1
ATOM 1394 C C . SER A 1 180 ? 1.826 -14.592 -6.789 1.00 89.38 180 SER A C 1
ATOM 1396 O O . SER A 1 180 ? 2.341 -13.905 -5.904 1.00 89.38 180 SER A O 1
ATOM 1398 N N . ALA A 1 181 ? 2.487 -15.613 -7.343 1.00 91.50 181 ALA A N 1
ATOM 1399 C CA . ALA A 1 181 ? 3.842 -16.014 -6.938 1.00 91.50 181 ALA A CA 1
ATOM 1400 C C . ALA A 1 181 ? 4.873 -14.889 -7.142 1.00 91.50 181 ALA A C 1
ATOM 1402 O O . ALA A 1 181 ? 4.666 -13.995 -7.966 1.00 91.50 181 ALA A O 1
ATOM 1403 N N . ASP A 1 182 ? 5.968 -14.920 -6.388 1.00 93.94 182 ASP A N 1
ATOM 1404 C CA . ASP A 1 182 ? 7.032 -13.921 -6.489 1.00 93.94 182 ASP A CA 1
ATOM 1405 C C . ASP A 1 182 ? 7.688 -13.932 -7.879 1.00 93.94 182 ASP A C 1
ATOM 1407 O O . ASP A 1 182 ? 7.790 -14.968 -8.542 1.00 93.94 182 ASP A O 1
ATOM 1411 N N . LEU A 1 183 ? 8.128 -12.758 -8.333 1.00 94.44 183 LEU A N 1
ATOM 1412 C CA . LEU A 1 183 ? 8.798 -12.632 -9.622 1.00 94.44 183 LEU A CA 1
ATOM 1413 C C . LEU A 1 183 ? 10.191 -13.280 -9.570 1.00 94.44 183 LEU A C 1
ATOM 1415 O O . LEU A 1 183 ? 10.936 -13.029 -8.616 1.00 94.44 183 LEU A O 1
ATOM 1419 N N . PRO A 1 184 ? 10.590 -14.060 -10.592 1.00 93.19 184 PRO A N 1
ATOM 1420 C CA . PRO A 1 184 ? 11.926 -14.636 -10.647 1.00 93.19 184 PRO A CA 1
ATOM 1421 C C . PRO A 1 184 ? 12.975 -13.539 -10.860 1.00 93.19 184 PRO A C 1
ATOM 1423 O O . PRO A 1 184 ? 12.866 -12.724 -11.776 1.00 93.19 184 PRO A O 1
ATOM 1426 N N . VAL A 1 185 ? 14.025 -13.543 -10.040 1.00 93.38 185 VAL A N 1
ATOM 1427 C CA . VAL A 1 185 ? 15.173 -12.640 -10.199 1.00 93.38 185 VAL A CA 1
ATOM 1428 C C . VAL A 1 185 ? 16.117 -13.242 -11.240 1.00 93.38 185 VAL A C 1
ATOM 1430 O O . VAL A 1 185 ? 16.889 -14.149 -10.941 1.00 93.38 185 VAL A O 1
ATOM 1433 N N . THR A 1 186 ? 16.023 -12.778 -12.486 1.00 88.62 186 THR A N 1
ATOM 1434 C CA . THR A 1 186 ? 16.771 -13.342 -13.628 1.00 88.62 186 THR A CA 1
ATOM 1435 C C . THR A 1 186 ? 18.147 -12.718 -13.849 1.00 88.62 186 THR A C 1
ATOM 1437 O O . THR A 1 186 ? 18.952 -13.254 -14.609 1.00 88.62 186 THR A O 1
ATOM 1440 N N . THR A 1 187 ? 18.409 -11.573 -13.226 1.00 88.44 187 THR A N 1
ATOM 1441 C CA . THR A 1 187 ? 19.591 -10.742 -13.475 1.00 88.44 187 THR A CA 1
ATOM 1442 C C . THR A 1 187 ? 20.141 -10.218 -12.151 1.00 88.44 187 THR A C 1
ATOM 1444 O O . THR A 1 187 ? 19.395 -10.082 -11.184 1.00 88.44 187 THR A O 1
ATOM 1447 N N . ASN A 1 188 ? 21.446 -9.943 -12.093 1.00 93.31 188 ASN A N 1
ATOM 1448 C CA . ASN A 1 188 ? 22.125 -9.430 -10.895 1.00 93.31 188 ASN A CA 1
ATOM 1449 C C . ASN A 1 188 ? 22.528 -7.952 -11.053 1.00 93.31 188 ASN A C 1
ATOM 1451 O O . ASN A 1 188 ? 23.639 -7.562 -10.708 1.00 93.31 188 ASN A O 1
ATOM 1455 N N . ASP A 1 189 ? 21.640 -7.172 -11.659 1.00 92.69 189 ASP A N 1
ATOM 1456 C CA . ASP A 1 189 ? 21.774 -5.743 -11.944 1.00 92.69 189 ASP A CA 1
ATOM 1457 C C . ASP A 1 189 ? 20.658 -4.950 -11.233 1.00 92.69 189 ASP A C 1
ATOM 1459 O O . ASP A 1 189 ? 19.942 -5.478 -10.374 1.00 92.69 189 ASP A O 1
ATOM 1463 N N . GLU A 1 190 ? 20.471 -3.683 -11.603 1.00 93.69 190 GLU A N 1
ATOM 1464 C CA . GLU A 1 190 ? 19.436 -2.809 -11.048 1.00 93.69 190 GLU A CA 1
ATOM 1465 C C . GLU A 1 190 ? 18.011 -3.338 -11.292 1.00 93.69 190 GLU A C 1
ATOM 1467 O O . GLU A 1 190 ? 17.117 -3.106 -10.475 1.00 93.69 190 GLU A O 1
ATOM 1472 N N . LEU A 1 191 ? 17.777 -4.086 -12.378 1.00 92.69 191 LEU A N 1
ATOM 1473 C CA . LEU A 1 191 ? 16.478 -4.713 -12.649 1.00 92.69 191 LEU A CA 1
ATOM 1474 C C . LEU A 1 191 ? 16.239 -5.901 -11.709 1.00 92.69 191 LEU A C 1
ATOM 1476 O O . LEU A 1 191 ? 15.115 -6.118 -11.243 1.00 92.69 191 LEU A O 1
ATOM 1480 N N . GLY A 1 192 ? 17.302 -6.644 -11.395 1.00 94.12 192 GLY A N 1
ATOM 1481 C CA . GLY A 1 192 ? 17.296 -7.676 -10.363 1.00 94.12 192 GLY A CA 1
ATOM 1482 C C . GLY A 1 192 ? 16.949 -7.118 -8.984 1.00 94.12 192 GLY A C 1
ATOM 1483 O O . GLY A 1 192 ? 16.046 -7.633 -8.321 1.00 94.12 192 GLY A O 1
ATOM 1484 N N . GLU A 1 193 ? 17.604 -6.031 -8.574 1.00 96.25 193 GLU A N 1
ATOM 1485 C CA . GLU A 1 193 ? 17.317 -5.343 -7.307 1.00 96.25 193 GLU A CA 1
ATOM 1486 C C . GLU A 1 193 ? 15.887 -4.786 -7.257 1.00 96.25 193 GLU A C 1
ATOM 1488 O O . GLU A 1 193 ? 15.181 -4.981 -6.266 1.00 96.25 193 GLU A O 1
ATOM 1493 N N . MET A 1 194 ? 15.396 -4.192 -8.351 1.00 94.75 194 MET A N 1
ATOM 1494 C CA . MET A 1 194 ? 14.004 -3.739 -8.450 1.00 94.75 194 MET A CA 1
ATOM 1495 C C . MET A 1 194 ? 13.009 -4.899 -8.271 1.00 94.75 194 MET A C 1
ATOM 1497 O O . MET A 1 194 ? 11.992 -4.754 -7.591 1.00 94.75 194 MET A O 1
ATOM 1501 N N . THR A 1 195 ? 13.314 -6.069 -8.837 1.00 95.88 195 THR A N 1
ATOM 1502 C CA . THR A 1 195 ? 12.487 -7.278 -8.692 1.00 95.88 195 THR A CA 1
ATOM 1503 C C . THR A 1 195 ? 12.479 -7.780 -7.245 1.00 95.88 195 THR A C 1
ATOM 1505 O O . THR A 1 195 ? 11.413 -8.084 -6.706 1.00 95.88 195 THR A O 1
ATOM 1508 N N . LYS A 1 196 ? 13.642 -7.806 -6.577 1.00 96.44 196 LYS A N 1
ATOM 1509 C CA . LYS A 1 196 ? 13.749 -8.160 -5.150 1.00 96.44 196 LYS A CA 1
ATOM 1510 C C . LYS A 1 196 ? 12.935 -7.208 -4.275 1.00 96.44 196 LYS A C 1
ATOM 1512 O O . LYS A 1 196 ? 12.159 -7.668 -3.440 1.00 96.44 196 LYS A O 1
ATOM 1517 N N . ALA A 1 197 ? 13.065 -5.899 -4.494 1.00 96.38 197 ALA A N 1
ATOM 1518 C CA . ALA A 1 197 ? 12.315 -4.885 -3.757 1.00 96.38 197 ALA A CA 1
ATOM 1519 C C . ALA A 1 197 ? 10.795 -5.030 -3.960 1.00 96.38 197 ALA A C 1
ATOM 1521 O O . ALA A 1 197 ? 10.031 -4.943 -2.999 1.00 96.38 197 ALA A O 1
ATOM 1522 N N . MET A 1 198 ? 10.352 -5.329 -5.187 1.00 95.44 198 MET A N 1
ATOM 1523 C CA . MET A 1 198 ? 8.944 -5.599 -5.500 1.00 95.44 198 MET A CA 1
ATOM 1524 C C . MET A 1 198 ? 8.407 -6.830 -4.748 1.00 95.44 198 MET A C 1
ATOM 1526 O O . MET A 1 198 ? 7.321 -6.778 -4.167 1.00 95.44 198 MET A O 1
ATOM 1530 N N . ASN A 1 199 ? 9.174 -7.925 -4.709 1.00 95.94 199 ASN A N 1
ATOM 1531 C CA . ASN A 1 199 ? 8.801 -9.135 -3.965 1.00 95.94 199 ASN A CA 1
ATOM 1532 C C . ASN A 1 199 ? 8.752 -8.880 -2.448 1.00 95.94 199 ASN A C 1
ATOM 1534 O O . ASN A 1 199 ? 7.806 -9.301 -1.775 1.00 95.94 199 ASN A O 1
ATOM 1538 N N . ALA A 1 200 ? 9.730 -8.142 -1.912 1.00 96.50 200 ALA A N 1
ATOM 1539 C CA . ALA A 1 200 ? 9.759 -7.751 -0.505 1.00 96.50 200 ALA A CA 1
ATOM 1540 C C . ALA A 1 200 ? 8.526 -6.913 -0.134 1.00 96.50 200 ALA A C 1
ATOM 1542 O O . ALA A 1 200 ? 7.840 -7.231 0.835 1.00 96.50 200 ALA A O 1
ATOM 1543 N N . MET A 1 201 ? 8.175 -5.917 -0.956 1.00 95.81 201 MET A N 1
ATOM 1544 C CA . MET A 1 201 ? 6.963 -5.114 -0.773 1.00 95.81 201 MET A CA 1
ATOM 1545 C C . MET A 1 201 ? 5.698 -5.982 -0.784 1.00 95.81 201 MET A C 1
ATOM 1547 O O . MET A 1 201 ? 4.856 -5.846 0.102 1.00 95.81 201 MET A O 1
ATOM 1551 N N . SER A 1 202 ? 5.573 -6.908 -1.744 1.00 95.50 202 SER A N 1
ATOM 1552 C CA . SER A 1 202 ? 4.439 -7.840 -1.808 1.00 95.50 202 SER A CA 1
ATOM 1553 C C . SER A 1 202 ? 4.325 -8.677 -0.531 1.00 95.50 202 SER A C 1
ATOM 1555 O O . SER A 1 202 ? 3.222 -8.897 -0.037 1.00 95.50 202 SER A O 1
ATOM 1557 N N . THR A 1 203 ? 5.450 -9.131 0.020 1.00 96.06 203 THR A N 1
ATOM 1558 C CA . THR A 1 203 ? 5.492 -9.914 1.262 1.00 96.06 203 THR A CA 1
ATOM 1559 C C . THR A 1 203 ? 5.101 -9.081 2.478 1.00 96.06 203 THR A C 1
ATOM 1561 O O . THR A 1 203 ? 4.258 -9.510 3.265 1.00 96.06 203 THR A O 1
ATOM 1564 N N . SER A 1 204 ? 5.638 -7.867 2.609 1.00 96.00 204 SER A N 1
ATOM 1565 C CA . SER A 1 204 ? 5.267 -6.953 3.693 1.00 96.00 204 SER A CA 1
ATOM 1566 C C . SER A 1 204 ? 3.777 -6.613 3.666 1.00 96.00 204 SER A C 1
ATOM 1568 O O . SER A 1 204 ? 3.125 -6.670 4.705 1.00 96.00 204 SER A O 1
ATOM 1570 N N . LEU A 1 205 ? 3.207 -6.340 2.487 1.00 96.25 205 LEU A N 1
ATOM 1571 C CA . LEU A 1 205 ? 1.772 -6.076 2.348 1.00 96.25 205 LEU A CA 1
ATOM 1572 C C . LEU A 1 205 ? 0.916 -7.287 2.753 1.00 96.25 205 LEU A C 1
ATOM 1574 O O . LEU A 1 205 ? -0.079 -7.112 3.452 1.00 96.25 205 LEU A O 1
ATOM 1578 N N . ARG A 1 206 ? 1.313 -8.515 2.385 1.00 94.69 206 ARG A N 1
ATOM 1579 C CA . ARG A 1 206 ? 0.622 -9.742 2.833 1.00 94.69 206 ARG A CA 1
ATOM 1580 C C . ARG A 1 206 ? 0.637 -9.877 4.357 1.00 94.69 206 ARG A C 1
ATOM 1582 O O . ARG A 1 206 ? -0.398 -10.188 4.938 1.00 94.69 206 ARG A O 1
ATOM 1589 N N . SER A 1 207 ? 1.784 -9.626 4.995 1.00 96.06 207 SER A N 1
ATOM 1590 C CA . SER A 1 207 ? 1.913 -9.683 6.460 1.00 96.06 207 SER A CA 1
ATOM 1591 C C . SER A 1 207 ? 0.993 -8.669 7.135 1.00 96.06 207 SER A C 1
ATOM 1593 O O . SER A 1 207 ? 0.207 -9.038 8.004 1.00 96.06 207 SER A O 1
ATOM 1595 N N . LEU A 1 208 ? 1.017 -7.416 6.669 1.00 96.25 208 LEU A N 1
ATOM 1596 C CA . LEU A 1 208 ? 0.164 -6.350 7.197 1.00 96.25 208 LEU A CA 1
ATOM 1597 C C . LEU A 1 208 ? -1.327 -6.679 7.054 1.00 96.25 208 LEU A C 1
ATOM 1599 O O . LEU A 1 208 ? -2.095 -6.454 7.985 1.00 96.25 208 LEU A O 1
ATOM 1603 N N . LEU A 1 209 ? -1.752 -7.248 5.920 1.00 95.06 209 LEU A N 1
ATOM 1604 C CA . LEU A 1 209 ? -3.143 -7.674 5.734 1.00 95.06 209 LEU A CA 1
ATOM 1605 C C . LEU A 1 209 ? -3.525 -8.847 6.643 1.00 95.06 209 LEU A C 1
ATOM 1607 O O . LEU A 1 209 ? -4.644 -8.879 7.151 1.00 95.06 209 LEU A O 1
ATOM 1611 N N . SER A 1 210 ? -2.612 -9.793 6.873 1.00 95.81 210 SER A N 1
ATOM 1612 C CA . SER A 1 210 ? -2.838 -10.901 7.807 1.00 95.81 210 SER A CA 1
ATOM 1613 C C . SER A 1 210 ? -3.000 -10.399 9.244 1.00 95.81 210 SER A C 1
ATOM 1615 O O . SER A 1 210 ? -3.908 -10.829 9.956 1.00 95.81 210 SER A O 1
ATOM 1617 N N . GLU A 1 211 ? -2.147 -9.468 9.673 1.00 96.88 211 GLU A N 1
ATOM 1618 C CA . GLU A 1 211 ? -2.244 -8.824 10.985 1.00 96.88 211 GLU A CA 1
ATOM 1619 C C . GLU A 1 211 ? -3.545 -8.026 11.119 1.00 96.88 211 GLU A C 1
ATOM 1621 O O . GLU A 1 211 ? -4.255 -8.168 12.115 1.00 96.88 211 GLU A O 1
ATOM 1626 N N . LEU A 1 212 ? -3.909 -7.255 10.091 1.00 96.62 212 LEU A N 1
ATOM 1627 C CA . LEU A 1 212 ? -5.154 -6.491 10.057 1.00 96.62 212 LEU A CA 1
ATOM 1628 C C . LEU A 1 212 ? -6.389 -7.399 10.118 1.00 96.62 212 LEU A C 1
ATOM 1630 O O . LEU A 1 212 ? -7.335 -7.098 10.842 1.00 96.62 212 LEU A O 1
ATOM 1634 N N . SER A 1 213 ? -6.379 -8.522 9.397 1.00 96.25 213 SER A N 1
ATOM 1635 C CA . SER A 1 213 ? -7.453 -9.519 9.444 1.00 96.25 213 SER A CA 1
ATOM 1636 C C . SER A 1 213 ? -7.592 -10.130 10.842 1.00 96.25 213 SER A C 1
ATOM 1638 O O . SER A 1 213 ? -8.702 -10.208 11.370 1.00 96.25 213 SER A O 1
ATOM 1640 N N . SER A 1 214 ? -6.476 -10.489 11.482 1.00 97.12 214 SER A N 1
ATOM 1641 C CA . SER A 1 214 ? -6.469 -10.985 12.864 1.00 97.12 214 SER A CA 1
ATOM 1642 C C . SER A 1 214 ? -7.014 -9.943 13.847 1.00 97.12 214 SER A C 1
ATOM 1644 O O . SER A 1 214 ? -7.878 -10.253 14.670 1.00 97.12 214 SER A O 1
ATOM 1646 N N . ALA A 1 215 ? -6.584 -8.685 13.722 1.00 96.94 215 ALA A N 1
ATOM 1647 C CA . ALA A 1 215 ? -7.085 -7.583 14.539 1.00 96.94 215 ALA A CA 1
ATOM 1648 C C . ALA A 1 215 ? -8.593 -7.357 14.335 1.00 96.94 215 ALA A C 1
ATOM 1650 O O . ALA A 1 215 ? -9.327 -7.199 15.308 1.00 96.94 215 ALA A O 1
ATOM 1651 N N . ALA A 1 216 ? -9.082 -7.415 13.092 1.00 97.44 216 ALA A N 1
ATOM 1652 C CA . ALA A 1 216 ? -10.507 -7.304 12.789 1.00 97.44 216 ALA A CA 1
ATOM 1653 C C . ALA A 1 216 ? -11.324 -8.437 13.435 1.00 97.44 216 ALA A C 1
ATOM 1655 O O . ALA A 1 216 ? -12.388 -8.179 13.999 1.00 97.44 216 ALA A O 1
ATOM 1656 N N . HIS A 1 217 ? -10.813 -9.673 13.429 1.00 96.75 217 HIS A N 1
ATOM 1657 C CA . HIS A 1 217 ? -11.442 -10.794 14.133 1.00 96.75 217 HIS A CA 1
ATOM 1658 C C . HIS A 1 217 ? -11.493 -10.585 15.651 1.00 96.75 217 HIS A C 1
ATOM 1660 O O . HIS A 1 217 ? -12.523 -10.858 16.267 1.00 96.75 217 HIS A O 1
ATOM 1666 N N . GLN A 1 218 ? -10.422 -10.064 16.256 1.00 96.81 218 GLN A N 1
ATOM 1667 C CA . GLN A 1 218 ? -10.399 -9.754 17.689 1.00 96.81 218 GLN A CA 1
ATOM 1668 C C . GLN A 1 218 ? -11.394 -8.647 18.049 1.00 96.81 218 GLN A C 1
ATOM 1670 O O . GLN A 1 218 ? -12.121 -8.775 19.032 1.00 96.81 218 GLN A O 1
ATOM 1675 N N . VAL A 1 219 ? -11.479 -7.591 17.234 1.00 97.25 219 VAL A N 1
ATOM 1676 C CA . VAL A 1 219 ? -12.459 -6.510 17.416 1.00 97.25 219 VAL A CA 1
ATOM 1677 C C . VAL A 1 219 ? -13.887 -7.043 17.296 1.00 97.25 219 VAL A C 1
ATOM 1679 O O . VAL A 1 219 ? -14.725 -6.715 18.133 1.00 97.25 219 VAL A O 1
ATOM 1682 N N . ALA A 1 220 ? -14.168 -7.898 16.309 1.00 96.69 220 ALA A N 1
ATOM 1683 C CA . ALA A 1 220 ? -15.484 -8.513 16.151 1.00 96.69 220 ALA A CA 1
ATOM 1684 C C . ALA A 1 220 ? -15.861 -9.387 17.360 1.00 96.69 220 ALA A C 1
ATOM 1686 O O . ALA A 1 220 ? -16.982 -9.296 17.861 1.00 96.69 220 ALA A O 1
ATOM 1687 N N . ALA A 1 221 ? -14.921 -10.187 17.871 1.00 96.94 221 ALA A N 1
ATOM 1688 C CA . ALA A 1 221 ? -15.131 -11.000 19.067 1.00 96.94 221 ALA A CA 1
ATOM 1689 C C . ALA A 1 221 ? -15.373 -10.137 20.318 1.00 96.94 221 ALA A C 1
ATOM 1691 O O . ALA A 1 221 ? -16.308 -10.393 21.075 1.00 96.94 221 ALA A O 1
ATOM 1692 N N . ALA A 1 222 ? -14.582 -9.076 20.509 1.00 96.94 222 ALA A N 1
ATOM 1693 C CA . ALA A 1 222 ? -14.762 -8.136 21.612 1.00 96.94 222 ALA A CA 1
ATOM 1694 C C . ALA A 1 222 ? -16.119 -7.418 21.536 1.00 96.94 222 ALA A C 1
ATOM 1696 O O . ALA A 1 222 ? -16.800 -7.287 22.550 1.00 96.94 222 ALA A O 1
ATOM 1697 N N . ALA A 1 223 ? -16.547 -7.005 20.340 1.00 97.25 223 ALA A N 1
ATOM 1698 C CA . ALA A 1 223 ? -17.855 -6.392 20.128 1.00 97.25 223 ALA A CA 1
ATOM 1699 C C . ALA A 1 223 ? -19.006 -7.355 20.465 1.00 97.25 223 ALA A C 1
ATOM 1701 O O . ALA A 1 223 ? -19.961 -6.951 21.126 1.00 97.25 223 ALA A O 1
ATOM 1702 N N . ALA A 1 224 ? -18.897 -8.631 20.076 1.00 96.38 224 ALA A N 1
ATOM 1703 C CA . ALA A 1 224 ? -19.880 -9.655 20.432 1.00 96.38 224 ALA A CA 1
ATOM 1704 C C . ALA A 1 224 ? -19.956 -9.875 21.952 1.00 96.38 224 ALA A C 1
ATOM 1706 O O . ALA A 1 224 ? -21.048 -9.966 22.511 1.00 96.38 224 ALA A O 1
ATOM 1707 N N . GLN A 1 225 ? -18.810 -9.896 22.636 1.00 97.44 225 GLN A N 1
ATOM 1708 C CA . GLN A 1 225 ? -18.768 -10.025 24.091 1.00 97.44 225 GLN A CA 1
ATOM 1709 C C . GLN A 1 225 ? -19.374 -8.804 24.795 1.00 97.44 225 GLN A C 1
ATOM 1711 O O . GLN A 1 225 ? -20.146 -8.962 25.737 1.00 97.44 225 GLN A O 1
ATOM 1716 N N . ILE A 1 226 ? -19.085 -7.591 24.313 1.00 97.25 226 ILE A N 1
ATOM 1717 C CA . ILE A 1 226 ? -19.699 -6.357 24.824 1.00 97.25 226 ILE A CA 1
ATOM 1718 C C . ILE A 1 226 ? -21.220 -6.384 24.635 1.00 97.25 226 ILE A C 1
ATOM 1720 O O . ILE A 1 226 ? -21.946 -5.993 25.550 1.00 97.25 226 ILE A O 1
ATOM 1724 N N . ALA A 1 227 ? -21.711 -6.842 23.480 1.00 96.38 227 ALA A N 1
ATOM 1725 C CA . ALA A 1 227 ? -23.145 -6.971 23.231 1.00 96.38 227 ALA A CA 1
ATOM 1726 C C . ALA A 1 227 ? -23.806 -7.924 24.240 1.00 96.38 227 ALA A C 1
ATOM 1728 O O . ALA A 1 227 ? -24.778 -7.536 24.884 1.00 96.38 227 ALA A O 1
ATOM 1729 N N . ALA A 1 228 ? -23.219 -9.104 24.466 1.00 96.50 228 ALA A N 1
ATOM 1730 C CA . ALA A 1 228 ? -23.712 -10.060 25.459 1.00 96.50 228 ALA A CA 1
ATOM 1731 C C . ALA A 1 228 ? -23.715 -9.471 26.885 1.00 96.50 228 ALA A C 1
ATOM 1733 O O . ALA A 1 228 ? -24.727 -9.522 27.580 1.00 96.50 228 ALA A O 1
ATOM 1734 N N . SER A 1 229 ? -22.622 -8.825 27.309 1.00 97.00 229 SER A N 1
ATOM 1735 C CA . SER A 1 229 ? -22.570 -8.157 28.618 1.00 97.00 229 SER A CA 1
ATOM 1736 C C . SER A 1 229 ? -23.573 -7.003 28.740 1.00 97.00 229 SER A C 1
ATOM 1738 O O . SER A 1 229 ? -24.075 -6.737 29.831 1.00 97.00 229 SER A O 1
ATOM 1740 N N . SER A 1 230 ? -23.889 -6.316 27.640 1.00 96.94 230 SER A N 1
ATOM 1741 C CA . SER A 1 230 ? -24.906 -5.256 27.626 1.00 96.94 230 SER A CA 1
ATOM 1742 C C . SER A 1 230 ? -26.318 -5.822 27.802 1.00 96.94 230 SER A C 1
ATOM 1744 O O . SER A 1 230 ? -27.125 -5.223 28.513 1.00 96.94 230 SER A O 1
ATOM 1746 N N . GLU A 1 231 ? -26.615 -6.981 27.207 1.00 96.00 231 GLU A N 1
ATOM 1747 C CA . GLU A 1 231 ? -27.883 -7.697 27.406 1.00 96.00 231 GLU A CA 1
ATOM 1748 C C . GLU A 1 231 ? -28.045 -8.164 28.859 1.00 96.00 231 GLU A C 1
ATOM 1750 O O . GLU A 1 231 ? -29.077 -7.899 29.482 1.00 96.00 231 GLU A O 1
ATOM 1755 N N . GLU A 1 232 ? -27.007 -8.775 29.440 1.00 96.81 232 GLU A N 1
ATOM 1756 C CA . GLU A 1 232 ? -27.002 -9.170 30.855 1.00 96.81 232 GLU A CA 1
ATOM 1757 C C . GLU A 1 232 ? -27.212 -7.965 31.778 1.00 96.81 232 GLU A C 1
ATOM 1759 O O . GLU A 1 232 ? -28.023 -8.014 32.707 1.00 96.81 232 GLU A O 1
ATOM 1764 N N . MET A 1 233 ? -26.532 -6.851 31.498 1.00 96.62 233 MET A N 1
ATOM 1765 C CA . MET A 1 233 ? -26.678 -5.618 32.266 1.00 96.62 233 MET A CA 1
ATOM 1766 C C . MET A 1 233 ? -28.091 -5.041 32.153 1.00 96.62 233 MET A C 1
ATOM 1768 O O . MET A 1 233 ? -28.652 -4.606 33.157 1.00 96.62 233 MET A O 1
ATOM 1772 N N . SER A 1 234 ? -28.698 -5.074 30.964 1.00 96.38 234 SER A N 1
ATOM 1773 C CA . SER A 1 234 ? -30.086 -4.646 30.765 1.00 96.38 234 SER A CA 1
ATOM 1774 C C . SER A 1 234 ? -31.056 -5.486 31.601 1.00 96.38 234 SER A C 1
ATOM 1776 O O . SER A 1 234 ? -31.910 -4.930 32.298 1.00 96.38 234 SER A O 1
ATOM 1778 N N . SER A 1 235 ? -30.871 -6.810 31.620 1.00 96.31 235 SER A N 1
ATOM 1779 C CA . SER A 1 235 ? -31.661 -7.711 32.464 1.00 96.31 235 SER A CA 1
ATOM 1780 C C . SER A 1 235 ? -31.466 -7.419 33.955 1.00 96.31 235 SER A C 1
ATOM 1782 O O . SER A 1 235 ? -32.440 -7.361 34.706 1.00 96.31 235 SER A O 1
ATOM 1784 N N . ALA A 1 236 ? -30.223 -7.205 34.395 1.00 97.12 236 ALA A N 1
ATOM 1785 C CA . ALA A 1 236 ? -29.913 -6.890 35.787 1.00 97.12 236 ALA A CA 1
ATOM 1786 C C . ALA A 1 236 ? -30.542 -5.559 36.228 1.00 97.12 236 ALA A C 1
ATOM 1788 O O . ALA A 1 236 ? -31.111 -5.474 37.314 1.00 97.12 236 ALA A O 1
ATOM 1789 N N . VAL A 1 237 ? -30.504 -4.532 35.373 1.00 97.75 237 VAL A N 1
ATOM 1790 C CA . VAL A 1 237 ? -31.177 -3.248 35.625 1.00 97.75 237 VAL A CA 1
ATOM 1791 C C . VAL A 1 237 ? -32.692 -3.434 35.744 1.00 97.75 237 VAL A C 1
ATOM 1793 O O . VAL A 1 237 ? -33.305 -2.833 36.627 1.00 97.75 237 VAL A O 1
ATOM 1796 N N . GLY A 1 238 ? -33.295 -4.289 34.912 1.00 96.69 238 GLY A N 1
ATOM 1797 C CA . GLY A 1 238 ? -34.713 -4.643 35.018 1.00 96.69 238 GLY A CA 1
ATOM 1798 C C . GLY A 1 238 ? -35.071 -5.280 36.366 1.00 96.69 238 GLY A C 1
ATOM 1799 O O . GLY A 1 238 ? -36.052 -4.885 36.998 1.00 96.69 238 GLY A O 1
ATOM 1800 N N . GLU A 1 239 ? -34.246 -6.212 36.844 1.00 96.94 239 GLU A N 1
ATOM 1801 C CA . GLU A 1 239 ? -34.435 -6.855 38.149 1.00 96.94 239 GLU A CA 1
ATOM 1802 C C . GLU A 1 239 ? -34.255 -5.862 39.309 1.00 96.94 239 GLU A C 1
ATOM 1804 O O . GLU A 1 239 ? -35.080 -5.821 40.220 1.00 96.94 239 GLU A O 1
ATOM 1809 N N . VAL A 1 240 ? -33.244 -4.987 39.250 1.00 97.62 240 VAL A N 1
ATOM 1810 C CA . VAL A 1 240 ? -33.045 -3.923 40.251 1.00 97.62 240 VAL A CA 1
ATOM 1811 C C . VAL A 1 240 ? -34.243 -2.971 40.295 1.00 97.62 240 VAL A C 1
ATOM 1813 O O . VAL A 1 240 ? -34.700 -2.610 41.380 1.00 97.62 240 VAL A O 1
ATOM 1816 N N . ALA A 1 241 ? -34.790 -2.583 39.140 1.00 97.44 241 ALA A N 1
ATOM 1817 C CA . ALA A 1 241 ? -35.973 -1.727 39.075 1.00 97.44 241 ALA A CA 1
ATOM 1818 C C . ALA A 1 241 ? -37.199 -2.394 39.721 1.00 97.44 241 ALA A C 1
ATOM 1820 O O . ALA A 1 241 ? -37.933 -1.750 40.476 1.00 97.44 241 ALA A O 1
ATOM 1821 N N . LYS A 1 242 ? -37.392 -3.696 39.480 1.00 97.31 242 LYS A N 1
ATOM 1822 C CA . LYS A 1 242 ? -38.451 -4.483 40.119 1.00 97.31 242 LYS A CA 1
ATOM 1823 C C . LYS A 1 242 ? -38.263 -4.555 41.636 1.00 97.31 242 LYS A C 1
ATOM 1825 O O . LYS A 1 242 ? -39.193 -4.247 42.374 1.00 97.31 242 LYS A O 1
ATOM 1830 N N . GLN A 1 243 ? -37.058 -4.873 42.106 1.00 97.62 243 GLN A N 1
ATOM 1831 C CA . GLN A 1 243 ? -36.751 -4.934 43.539 1.00 97.62 243 GLN A CA 1
ATOM 1832 C C . GLN A 1 243 ? -36.960 -3.585 44.237 1.00 97.62 243 GLN A C 1
ATOM 1834 O O . GLN A 1 243 ? -37.499 -3.537 45.341 1.00 97.62 243 GLN A O 1
ATOM 1839 N N . ALA A 1 244 ? -36.588 -2.478 43.588 1.00 97.31 244 ALA A N 1
ATOM 1840 C CA . ALA A 1 244 ? -36.848 -1.136 44.101 1.00 97.31 244 ALA A CA 1
ATOM 1841 C C . ALA A 1 244 ? -38.356 -0.844 44.218 1.00 97.31 244 ALA A C 1
ATOM 1843 O O . ALA A 1 244 ? -38.795 -0.265 45.213 1.00 97.31 244 ALA A O 1
ATOM 1844 N N . SER A 1 245 ? -39.156 -1.278 43.237 1.00 97.62 245 SER A N 1
ATOM 1845 C CA . SER A 1 245 ? -40.620 -1.180 43.286 1.00 97.62 245 SER A CA 1
ATOM 1846 C C . SER A 1 245 ? -41.208 -2.000 44.440 1.00 97.62 245 SER A C 1
ATOM 1848 O O . SER A 1 245 ? -41.995 -1.476 45.230 1.00 97.62 245 SER A O 1
ATOM 1850 N N . ASP A 1 246 ? -40.788 -3.255 44.596 1.00 97.44 246 ASP A N 1
ATOM 1851 C CA . ASP A 1 246 ? -41.261 -4.142 45.667 1.00 97.44 246 ASP A CA 1
ATOM 1852 C C . ASP A 1 246 ? -40.890 -3.602 47.061 1.00 97.44 246 ASP A C 1
ATOM 1854 O O . ASP A 1 246 ? -41.696 -3.639 48.001 1.00 97.44 246 ASP A O 1
ATOM 1858 N N . ALA A 1 247 ? -39.691 -3.027 47.194 1.00 97.50 247 ALA A N 1
ATOM 1859 C CA . ALA A 1 247 ? -39.250 -2.357 48.413 1.00 97.50 247 ALA A CA 1
ATOM 1860 C C . ALA A 1 247 ? -40.099 -1.114 48.725 1.00 97.50 247 ALA A C 1
ATOM 1862 O O . ALA A 1 247 ? -40.482 -0.909 49.879 1.00 97.50 247 ALA A O 1
ATOM 1863 N N . ALA A 1 248 ? -40.441 -0.308 47.714 1.00 97.62 248 ALA A N 1
ATOM 1864 C CA . ALA A 1 248 ? -41.307 0.858 47.884 1.00 97.62 248 ALA A CA 1
ATOM 1865 C C . ALA A 1 248 ? -42.723 0.463 48.343 1.00 97.62 248 ALA A C 1
ATOM 1867 O O . ALA A 1 248 ? -43.275 1.097 49.248 1.00 97.62 248 ALA A O 1
ATOM 1868 N N . VAL A 1 249 ? -43.286 -0.613 47.781 1.00 97.69 249 VAL A N 1
ATOM 1869 C CA . VAL A 1 249 ? -44.577 -1.172 48.218 1.00 97.69 249 VAL A CA 1
ATOM 1870 C C . VAL A 1 249 ? -44.496 -1.639 49.672 1.00 97.69 249 VAL A C 1
ATOM 1872 O O . VAL A 1 249 ? -45.300 -1.212 50.500 1.00 97.69 249 VAL A O 1
ATOM 1875 N N . SER A 1 250 ? -43.475 -2.426 50.016 1.00 97.81 250 SER A N 1
ATOM 1876 C CA . SER A 1 250 ? -43.274 -2.939 51.379 1.00 97.81 250 SER A CA 1
ATOM 1877 C C . SER A 1 250 ? -43.087 -1.820 52.412 1.00 97.81 250 SER A C 1
ATOM 1879 O O . SER A 1 250 ? -43.592 -1.905 53.536 1.00 97.81 250 SER A O 1
ATOM 1881 N N . ALA A 1 251 ? -42.388 -0.744 52.039 1.00 97.81 251 ALA A N 1
ATOM 1882 C CA . ALA A 1 251 ? -42.217 0.436 52.880 1.00 97.81 251 ALA A CA 1
ATOM 1883 C C . ALA A 1 251 ? -43.546 1.183 53.095 1.00 97.81 251 ALA A C 1
ATOM 1885 O O . ALA A 1 251 ? -43.844 1.595 54.218 1.00 97.81 251 ALA A O 1
ATOM 1886 N N . SER A 1 252 ? -44.369 1.313 52.049 1.00 97.69 252 SER A N 1
ATOM 1887 C CA . SER A 1 252 ? -45.713 1.900 52.142 1.00 97.69 252 SER A CA 1
ATOM 1888 C C . SER A 1 252 ? -46.623 1.090 53.072 1.00 97.69 252 SER A C 1
ATOM 1890 O O . SER A 1 252 ? -47.258 1.656 53.969 1.00 97.69 252 SER A O 1
ATOM 1892 N N . ASP A 1 253 ? -46.623 -0.238 52.929 1.00 97.38 253 ASP A N 1
ATOM 1893 C CA . ASP A 1 253 ? -47.394 -1.145 53.784 1.00 97.38 253 ASP A CA 1
ATOM 1894 C C . ASP A 1 253 ? -46.935 -1.094 55.240 1.00 97.38 253 ASP A C 1
ATOM 1896 O O . ASP A 1 253 ? -47.762 -0.981 56.147 1.00 97.38 253 ASP A O 1
ATOM 1900 N N . SER A 1 254 ? -45.621 -1.086 55.474 1.00 97.44 254 SER A N 1
ATOM 1901 C CA . SER A 1 254 ? -45.053 -0.912 56.815 1.00 97.44 254 SER A CA 1
ATOM 1902 C C . SER A 1 254 ? -45.470 0.428 57.429 1.00 97.44 254 SER A C 1
ATOM 1904 O O . SER A 1 254 ? -45.842 0.487 58.601 1.00 97.44 254 SER A O 1
ATOM 1906 N N . GLY A 1 255 ? -45.484 1.504 56.635 1.00 97.56 255 GLY A N 1
ATOM 1907 C CA . GLY A 1 255 ? -45.964 2.819 57.061 1.00 97.56 255 GLY A CA 1
ATOM 1908 C C . GLY A 1 255 ? -47.467 2.855 57.362 1.00 97.56 255 GLY A C 1
ATOM 1909 O O . GLY A 1 255 ? -47.905 3.581 58.257 1.00 97.56 255 GLY A O 1
ATOM 1910 N N . ARG A 1 256 ? -48.284 2.069 56.652 1.00 97.69 256 ARG A N 1
ATOM 1911 C CA . ARG A 1 256 ? -49.708 1.887 56.974 1.00 97.69 256 ARG A CA 1
ATOM 1912 C C . ARG A 1 256 ? -49.882 1.112 58.282 1.00 97.69 256 ARG A C 1
ATOM 1914 O O . ARG A 1 256 ? -50.529 1.625 59.185 1.00 97.69 256 ARG A O 1
ATOM 1921 N N . LEU A 1 257 ? -49.231 -0.042 58.424 1.00 97.12 257 LEU A N 1
ATOM 1922 C CA . LEU A 1 257 ? -49.254 -0.858 59.646 1.00 97.12 257 LEU A CA 1
ATOM 1923 C C . LEU A 1 257 ? -48.800 -0.078 60.886 1.00 97.12 257 LEU A C 1
ATOM 1925 O O . LEU A 1 257 ? -49.417 -0.190 61.941 1.00 97.12 257 LEU A O 1
ATOM 1929 N N . ALA A 1 258 ? -47.755 0.743 60.765 1.00 97.75 258 ALA A N 1
ATOM 1930 C CA . ALA A 1 258 ? -47.288 1.591 61.857 1.00 97.75 258 ALA A CA 1
ATOM 1931 C C . ALA A 1 258 ? -48.330 2.649 62.268 1.00 97.75 258 ALA A C 1
ATOM 1933 O O . ALA A 1 258 ? -48.489 2.916 63.459 1.00 97.75 258 ALA A O 1
ATOM 1934 N N . ARG A 1 259 ? -49.064 3.230 61.306 1.00 97.62 259 ARG A N 1
ATOM 1935 C CA . ARG A 1 259 ? -50.167 4.166 61.587 1.00 97.62 259 ARG A CA 1
ATOM 1936 C C . ARG A 1 259 ? -51.336 3.467 62.276 1.00 97.62 259 ARG A C 1
ATOM 1938 O O . ARG A 1 259 ? -51.769 3.945 63.321 1.00 97.62 259 ARG A O 1
ATOM 1945 N N . ASP A 1 260 ? -51.765 2.322 61.750 1.00 96.75 260 ASP A N 1
ATOM 1946 C CA . ASP A 1 260 ? -52.848 1.514 62.325 1.00 96.75 260 ASP A CA 1
ATOM 1947 C C . ASP A 1 260 ? -52.488 1.080 63.762 1.00 96.75 260 ASP A C 1
ATOM 1949 O O . ASP A 1 260 ? -53.272 1.231 64.700 1.00 96.75 260 ASP A O 1
ATOM 1953 N N . GLY A 1 261 ? -51.251 0.617 63.975 1.00 97.38 261 GLY A N 1
ATOM 1954 C CA . GLY A 1 261 ? -50.731 0.285 65.302 1.00 97.38 261 GLY A CA 1
ATOM 1955 C C . GLY A 1 261 ? -50.681 1.494 66.243 1.00 97.38 261 GLY A C 1
ATOM 1956 O O . GLY A 1 261 ? -51.039 1.378 67.417 1.00 97.38 261 GLY A O 1
ATOM 1957 N N . GLY A 1 262 ? -50.297 2.667 65.732 1.00 97.56 262 GLY A N 1
ATOM 1958 C CA . GLY A 1 262 ? -50.331 3.927 66.475 1.00 97.56 262 GLY A CA 1
ATOM 1959 C C . GLY A 1 262 ? -51.738 4.302 66.950 1.00 97.56 262 GLY A C 1
ATOM 1960 O O . GLY A 1 262 ? -51.904 4.717 68.098 1.00 97.56 262 GLY A O 1
ATOM 1961 N N . GLU A 1 263 ? -52.759 4.091 66.116 1.00 97.38 263 GLU A N 1
ATOM 1962 C CA . GLU A 1 263 ? -54.163 4.314 66.478 1.00 97.38 263 GLU A CA 1
ATOM 1963 C C . GLU A 1 263 ? -54.625 3.355 67.587 1.00 97.38 263 GLU A C 1
ATOM 1965 O O . GLU A 1 263 ? -55.227 3.783 68.577 1.00 97.38 263 GLU A O 1
ATOM 1970 N N . VAL A 1 264 ? -54.272 2.069 67.487 1.00 97.81 264 VAL A N 1
ATOM 1971 C CA . VAL A 1 264 ? -54.574 1.067 68.525 1.00 97.81 264 VAL A CA 1
ATOM 1972 C C . VAL A 1 264 ? -53.919 1.431 69.861 1.00 97.81 264 VAL A C 1
ATOM 1974 O O . VAL A 1 264 ? -54.563 1.351 70.913 1.00 97.81 264 VAL A O 1
ATOM 1977 N N . VAL A 1 265 ? -52.658 1.868 69.844 1.00 97.75 265 VAL A N 1
ATOM 1978 C CA . VAL A 1 265 ? -51.957 2.330 71.052 1.00 97.75 265 VAL A CA 1
ATOM 1979 C C . VAL A 1 265 ? -52.645 3.565 71.637 1.00 97.75 265 VAL A C 1
ATOM 1981 O O . VAL A 1 265 ? -52.896 3.605 72.843 1.00 97.75 265 VAL A O 1
ATOM 1984 N N . ALA A 1 266 ? -53.014 4.544 70.807 1.00 97.19 266 ALA A N 1
ATOM 1985 C CA . ALA A 1 266 ? -53.719 5.744 71.255 1.00 97.19 266 ALA A CA 1
ATOM 1986 C C . ALA A 1 266 ? -55.066 5.406 71.916 1.00 97.19 266 ALA A C 1
ATOM 1988 O O . ALA A 1 266 ? -55.372 5.918 72.999 1.00 97.19 266 ALA A O 1
ATOM 1989 N N . LYS A 1 267 ? -55.834 4.484 71.320 1.00 97.19 267 LYS A N 1
ATOM 1990 C CA . LYS A 1 267 ? -57.078 3.966 71.901 1.00 97.19 267 LYS A CA 1
ATOM 1991 C C . LYS A 1 267 ? -56.828 3.285 73.247 1.00 97.19 267 LYS A C 1
ATOM 1993 O O . LYS A 1 267 ? -57.497 3.606 74.223 1.00 97.19 267 LYS A O 1
ATOM 1998 N N . THR A 1 268 ? -55.809 2.431 73.327 1.00 97.00 268 THR A N 1
ATOM 1999 C CA . THR A 1 268 ? -55.430 1.723 74.561 1.00 97.00 268 THR A CA 1
ATOM 2000 C C . THR A 1 268 ? -55.066 2.695 75.689 1.00 97.00 268 THR A C 1
ATOM 2002 O O . THR A 1 268 ? -55.473 2.506 76.835 1.00 97.00 268 THR A O 1
ATOM 2005 N N . VAL A 1 269 ? -54.345 3.781 75.386 1.00 97.62 269 VAL A N 1
ATOM 2006 C CA . VAL A 1 269 ? -54.063 4.851 76.360 1.00 97.62 269 VAL A CA 1
ATOM 2007 C C . VAL A 1 269 ? -55.357 5.528 76.826 1.00 97.62 269 VAL A C 1
ATOM 2009 O O . VAL A 1 269 ? -55.507 5.822 78.015 1.00 97.62 269 VAL A O 1
ATOM 2012 N N . GLY A 1 270 ? -56.304 5.759 75.912 1.00 96.62 270 GLY A N 1
ATOM 2013 C CA . GLY A 1 270 ? -57.644 6.256 76.232 1.00 96.62 270 GLY A CA 1
ATOM 2014 C C . GLY A 1 270 ? -58.402 5.337 77.194 1.00 96.62 270 GLY A C 1
ATOM 2015 O O . GLY A 1 270 ? -58.893 5.803 78.227 1.00 96.62 270 GLY A O 1
ATOM 2016 N N . ASP A 1 271 ? -58.420 4.037 76.909 1.00 96.94 271 ASP A N 1
ATOM 2017 C CA . ASP A 1 271 ? -59.067 3.018 77.740 1.00 96.94 271 ASP A CA 1
ATOM 2018 C C . ASP A 1 271 ? -58.425 2.942 79.134 1.00 96.94 271 ASP A C 1
ATOM 2020 O O . ASP A 1 271 ? -59.129 2.937 80.145 1.00 96.94 271 ASP A O 1
ATOM 2024 N N . MET A 1 272 ? -57.091 2.999 79.225 1.00 95.81 272 MET A N 1
ATOM 2025 C CA . MET A 1 272 ? -56.367 3.018 80.505 1.00 95.81 272 MET A CA 1
ATOM 2026 C C . MET A 1 272 ? -56.689 4.258 81.344 1.00 95.81 272 MET A C 1
ATOM 2028 O O . MET A 1 272 ? -56.857 4.160 82.563 1.00 95.81 272 MET A O 1
ATOM 2032 N N . ARG A 1 273 ? -56.846 5.428 80.709 1.00 96.81 273 ARG A N 1
ATOM 2033 C CA . ARG A 1 273 ? -57.347 6.632 81.395 1.00 96.81 273 ARG A CA 1
ATOM 2034 C C . ARG A 1 273 ? -58.776 6.426 81.905 1.00 96.81 273 ARG A C 1
ATOM 2036 O O . ARG A 1 273 ? -59.095 6.897 82.994 1.00 96.81 273 ARG A O 1
ATOM 2043 N N . GLY A 1 274 ? -59.620 5.721 81.149 1.00 96.56 274 GLY A N 1
ATOM 2044 C CA . GLY A 1 274 ? -60.963 5.318 81.575 1.00 96.56 274 GLY A CA 1
ATOM 2045 C C . GLY A 1 274 ? -60.942 4.427 82.817 1.00 96.56 274 GLY A C 1
ATOM 2046 O O . GLY A 1 274 ? -61.570 4.765 83.819 1.00 96.56 274 GLY A O 1
ATOM 2047 N N . ILE A 1 275 ? -60.146 3.356 82.791 1.00 96.19 275 ILE A N 1
ATOM 2048 C CA . ILE A 1 275 ? -59.962 2.436 83.926 1.00 96.19 275 ILE A CA 1
ATOM 2049 C C . ILE A 1 275 ? -59.479 3.192 85.167 1.00 96.19 275 ILE A C 1
ATOM 2051 O O . ILE A 1 275 ? -60.015 2.993 86.257 1.00 96.19 275 ILE A O 1
ATOM 2055 N N . SER A 1 276 ? -58.504 4.094 85.010 1.00 97.56 276 SER A N 1
ATOM 2056 C CA . SER A 1 276 ? -58.001 4.911 86.117 1.00 97.56 276 SER A CA 1
ATOM 2057 C C . SER A 1 276 ? -59.104 5.756 86.759 1.00 97.56 276 SER A C 1
ATOM 2059 O O . SER A 1 276 ? -59.155 5.845 87.985 1.00 97.56 276 SER A O 1
ATOM 2061 N N . ARG A 1 277 ? -60.005 6.354 85.964 1.00 97.44 277 ARG A N 1
ATOM 2062 C CA . ARG A 1 277 ? -61.143 7.123 86.496 1.00 97.44 277 ARG A CA 1
ATOM 2063 C C . ARG A 1 277 ? -62.110 6.235 87.273 1.00 97.44 277 ARG A C 1
ATOM 2065 O O . ARG A 1 277 ? -62.412 6.550 88.419 1.00 97.44 277 ARG A O 1
ATOM 2072 N N . SER A 1 278 ? -62.520 5.098 86.712 1.00 96.31 278 SER A N 1
ATOM 2073 C CA . SER A 1 278 ? -63.420 4.165 87.408 1.00 96.31 278 SER A CA 1
ATOM 2074 C C . SER A 1 278 ? -62.805 3.597 88.694 1.00 96.31 278 SER A C 1
ATOM 2076 O O . SER A 1 278 ? -63.509 3.381 89.683 1.00 96.31 278 SER A O 1
ATOM 2078 N N . ALA A 1 279 ? -61.485 3.387 88.722 1.00 95.94 279 ALA A N 1
ATOM 2079 C CA . ALA A 1 279 ? -60.770 2.987 89.931 1.00 95.94 279 ALA A CA 1
ATOM 2080 C C . ALA A 1 279 ? -60.795 4.089 91.006 1.00 95.94 279 ALA A C 1
ATOM 2082 O O . ALA A 1 279 ? -61.024 3.788 92.178 1.00 95.94 279 ALA A O 1
ATOM 2083 N N . MET A 1 280 ? -60.615 5.359 90.620 1.00 96.06 280 MET A N 1
ATOM 2084 C CA . MET A 1 280 ? -60.738 6.498 91.538 1.00 96.06 280 MET A CA 1
ATOM 2085 C C . MET A 1 280 ? -62.164 6.645 92.078 1.00 96.06 280 MET A C 1
ATOM 2087 O O . MET A 1 280 ? -62.336 6.777 93.286 1.00 96.06 280 MET A O 1
ATOM 2091 N N . GLU A 1 281 ? -63.182 6.544 91.220 1.00 96.06 281 GLU A N 1
ATOM 2092 C CA . GLU A 1 281 ? -64.594 6.565 91.633 1.00 96.06 281 GLU A CA 1
ATOM 2093 C C . GLU A 1 281 ? -64.905 5.445 92.632 1.00 96.06 281 GLU A C 1
ATOM 2095 O O . GLU A 1 281 ? -65.532 5.678 93.668 1.00 96.06 281 GLU A O 1
ATOM 2100 N N . SER A 1 282 ? -64.402 4.236 92.365 1.00 95.94 282 SER A N 1
ATOM 2101 C CA . SER A 1 282 ? -64.534 3.096 93.276 1.00 95.94 282 SER A CA 1
ATOM 2102 C C . SER A 1 282 ? -63.857 3.368 94.621 1.00 95.94 282 SER A C 1
ATOM 2104 O O . SER A 1 282 ? -64.434 3.077 95.669 1.00 95.94 282 SER A O 1
ATOM 2106 N N . ALA A 1 283 ? -62.660 3.964 94.622 1.00 95.38 283 ALA A N 1
ATOM 2107 C CA . ALA A 1 283 ? -61.959 4.338 95.849 1.00 95.38 283 ALA A CA 1
ATOM 2108 C C . ALA A 1 283 ? -62.745 5.383 96.659 1.00 95.38 283 ALA A C 1
ATOM 2110 O O . ALA A 1 283 ? -62.873 5.246 97.878 1.00 95.38 283 ALA A O 1
ATOM 2111 N N . THR A 1 284 ? -63.340 6.380 95.995 1.00 96.56 284 THR A N 1
ATOM 2112 C CA . THR A 1 284 ? -64.222 7.366 96.636 1.00 96.56 284 THR A CA 1
ATOM 2113 C C . THR A 1 284 ? -65.463 6.702 97.233 1.00 96.56 284 THR A C 1
ATOM 2115 O O . THR A 1 284 ? -65.803 6.974 98.386 1.00 96.56 284 THR A O 1
ATOM 2118 N N . ALA A 1 285 ? -66.114 5.795 96.499 1.00 94.19 285 ALA A N 1
ATOM 2119 C CA . ALA A 1 285 ? -67.290 5.068 96.977 1.00 94.19 285 ALA A CA 1
ATOM 2120 C C . ALA A 1 285 ? -66.972 4.188 98.198 1.00 94.19 285 ALA A C 1
ATOM 2122 O O . ALA A 1 285 ? -67.713 4.204 99.181 1.00 94.19 285 ALA A O 1
ATOM 2123 N N . VAL A 1 286 ? -65.844 3.470 98.179 1.00 95.00 286 VAL A N 1
ATOM 2124 C CA . VAL A 1 286 ? -65.356 2.689 99.328 1.00 95.00 286 VAL A CA 1
ATOM 2125 C C . VAL A 1 286 ? -65.031 3.602 100.513 1.00 95.00 286 VAL A C 1
ATOM 2127 O O . VAL A 1 286 ? -65.385 3.278 101.646 1.00 95.00 286 VAL A O 1
ATOM 2130 N N . GLY A 1 287 ? -64.423 4.767 100.271 1.00 93.44 287 GLY A N 1
ATOM 2131 C CA . GLY A 1 287 ? -64.179 5.778 101.301 1.00 93.44 287 GLY A CA 1
ATOM 2132 C C . GLY A 1 287 ? -65.474 6.263 101.960 1.00 93.44 287 GLY A C 1
ATOM 2133 O O . GLY A 1 287 ? -65.576 6.276 103.189 1.00 93.44 287 GLY A O 1
ATOM 2134 N N . ALA A 1 288 ? -66.494 6.581 101.157 1.00 93.25 288 ALA A N 1
ATOM 2135 C CA . ALA A 1 288 ? -67.819 6.970 101.638 1.00 93.25 288 ALA A CA 1
ATOM 2136 C C . ALA A 1 288 ? -68.511 5.836 102.415 1.00 93.25 288 ALA A C 1
ATOM 2138 O O . ALA A 1 288 ? -69.112 6.078 103.465 1.00 93.25 288 ALA A O 1
ATOM 2139 N N . LEU A 1 289 ? -68.384 4.590 101.950 1.00 93.56 289 LEU A N 1
ATOM 2140 C CA . LEU A 1 289 ? -68.873 3.414 102.668 1.00 93.56 289 LEU A CA 1
ATOM 2141 C C . LEU A 1 289 ? -68.165 3.258 104.021 1.00 93.56 289 LEU A C 1
ATOM 2143 O O . LEU A 1 289 ? -68.816 2.954 105.016 1.00 93.56 289 LEU A O 1
ATOM 2147 N N . GLY A 1 290 ? -66.862 3.538 104.084 1.00 90.81 290 GLY A N 1
ATOM 2148 C CA . GLY A 1 290 ? -66.092 3.567 105.327 1.00 90.81 290 GLY A CA 1
ATOM 2149 C C . GLY A 1 290 ? -66.580 4.633 106.314 1.00 90.81 290 GLY A C 1
ATOM 2150 O O . GLY A 1 290 ? -66.661 4.361 107.511 1.00 90.81 290 GLY A O 1
ATOM 2151 N N . VAL A 1 291 ? -66.962 5.824 105.833 1.00 93.12 291 VAL A N 1
ATOM 2152 C CA . VAL A 1 291 ? -67.583 6.876 106.666 1.00 93.12 291 VAL A CA 1
ATOM 2153 C C . VAL A 1 291 ? -68.932 6.405 107.214 1.00 93.12 291 VAL A C 1
ATOM 2155 O O . VAL A 1 291 ? -69.152 6.477 108.421 1.00 93.12 291 VAL A O 1
ATOM 2158 N N . ARG A 1 292 ? -69.807 5.859 106.357 1.00 92.31 292 ARG 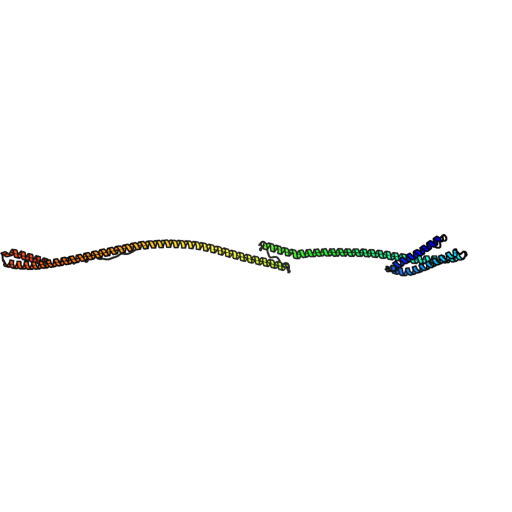A N 1
ATOM 2159 C CA . ARG A 1 292 ? -71.105 5.304 106.785 1.00 92.31 292 ARG A CA 1
ATOM 2160 C C . ARG A 1 292 ? -70.932 4.149 107.771 1.00 92.31 292 ARG A C 1
ATOM 2162 O O . ARG A 1 292 ? -71.675 4.054 108.739 1.00 92.31 292 ARG A O 1
ATOM 2169 N N . GLY A 1 293 ? -69.924 3.302 107.565 1.00 91.62 293 GLY A N 1
ATOM 2170 C CA . GLY A 1 293 ? -69.567 2.226 108.487 1.00 91.62 293 GLY A CA 1
ATOM 2171 C C . GLY A 1 293 ? -69.177 2.742 109.873 1.00 91.62 293 GLY A C 1
ATOM 2172 O O . GLY A 1 293 ? -69.619 2.176 110.869 1.00 91.62 293 GLY A O 1
ATOM 2173 N N . ARG A 1 294 ? -68.421 3.848 109.956 1.00 90.94 294 ARG A N 1
ATOM 2174 C CA . ARG A 1 294 ? -68.113 4.508 111.239 1.00 90.94 294 ARG A CA 1
ATOM 2175 C C . ARG A 1 294 ? -69.357 5.084 111.911 1.00 90.94 294 ARG A C 1
ATOM 2177 O O . ARG A 1 294 ? -69.532 4.852 113.098 1.00 90.94 294 ARG A O 1
ATOM 2184 N N . GLN A 1 295 ? -70.240 5.742 111.157 1.00 89.25 295 GLN A N 1
ATOM 2185 C CA . GLN A 1 295 ? -71.513 6.253 111.689 1.00 89.25 295 GLN A CA 1
ATOM 2186 C C . GLN A 1 295 ? -72.394 5.129 112.245 1.00 89.25 295 GLN A C 1
ATOM 2188 O O . GLN A 1 295 ? -72.953 5.257 113.328 1.00 89.25 295 GLN A O 1
ATOM 2193 N N . ILE A 1 296 ? -72.488 3.995 111.542 1.00 89.31 296 ILE A N 1
ATOM 2194 C CA . ILE A 1 296 ? -73.183 2.812 112.066 1.00 89.31 296 ILE A CA 1
ATOM 2195 C C . ILE A 1 296 ? -72.495 2.323 113.343 1.00 89.31 296 ILE A C 1
ATOM 2197 O O . ILE A 1 296 ? -73.180 1.993 114.303 1.00 89.31 296 ILE A O 1
ATOM 2201 N N . GLY A 1 297 ? -71.160 2.310 113.385 1.00 87.62 297 GLY A N 1
ATOM 2202 C CA . GLY A 1 297 ? -70.399 1.986 114.592 1.00 87.62 297 GLY A CA 1
ATOM 2203 C C . GLY A 1 297 ? -70.740 2.887 115.784 1.00 87.62 297 GLY A C 1
ATOM 2204 O O . GLY A 1 297 ? -70.951 2.374 116.879 1.00 87.62 297 GLY A O 1
ATOM 2205 N N . GLU A 1 298 ? -70.860 4.200 115.574 1.00 90.44 298 GLU A N 1
ATOM 2206 C CA . GLU A 1 298 ? -71.291 5.161 116.602 1.00 90.44 298 GLU A CA 1
ATOM 2207 C C . GLU A 1 298 ? -72.723 4.884 117.073 1.00 90.44 298 GLU A C 1
ATOM 2209 O O . GLU A 1 298 ? -72.976 4.825 118.275 1.00 90.44 298 GLU A O 1
ATOM 2214 N N . VAL A 1 299 ? -73.653 4.634 116.147 1.00 88.06 299 VAL A N 1
ATOM 2215 C CA . VAL A 1 299 ? -75.037 4.268 116.489 1.00 88.06 299 VAL A CA 1
ATOM 2216 C C . VAL A 1 299 ? -75.078 2.962 117.282 1.00 88.06 299 VAL A C 1
ATOM 2218 O O . VAL A 1 299 ? -75.777 2.880 118.287 1.00 88.06 299 VAL A O 1
ATOM 2221 N N . VAL A 1 300 ? -74.309 1.947 116.881 1.00 88.56 300 VAL A N 1
ATOM 2222 C CA . VAL A 1 300 ? -74.202 0.676 117.612 1.00 88.56 300 VAL A CA 1
ATOM 2223 C C . VAL A 1 300 ? -73.622 0.897 119.010 1.00 88.56 300 VAL A C 1
ATOM 2225 O O . VAL A 1 300 ? -74.103 0.287 119.961 1.00 88.56 300 VAL A O 1
ATOM 2228 N N . ALA A 1 301 ? -72.640 1.788 119.170 1.00 87.56 301 ALA A N 1
ATOM 2229 C CA . ALA A 1 301 ? -72.108 2.144 120.484 1.00 87.56 301 ALA A CA 1
ATOM 2230 C C . ALA A 1 301 ? -73.176 2.804 121.375 1.00 87.56 301 ALA A C 1
ATOM 2232 O O . ALA A 1 301 ? -73.300 2.435 122.542 1.00 87.56 301 ALA A O 1
ATOM 2233 N N . VAL A 1 302 ? -73.995 3.708 120.822 1.00 91.31 302 VAL A N 1
ATOM 2234 C CA . VAL A 1 302 ? -75.144 4.298 121.533 1.00 91.31 302 VAL A CA 1
ATOM 2235 C C . VAL A 1 302 ? -76.173 3.228 121.903 1.00 91.31 302 VAL A C 1
ATOM 2237 O O . VAL A 1 302 ? -76.633 3.208 123.040 1.00 91.31 302 VAL A O 1
ATOM 2240 N N . ILE A 1 303 ? -76.504 2.309 120.990 1.00 87.88 303 ILE A N 1
ATOM 2241 C CA . ILE A 1 303 ? -77.434 1.200 121.256 1.00 87.88 303 ILE A CA 1
ATOM 2242 C C . ILE A 1 303 ? -76.914 0.314 122.387 1.00 87.88 303 ILE A C 1
ATOM 2244 O O . ILE A 1 303 ? -77.684 -0.009 123.284 1.00 87.88 303 ILE A O 1
ATOM 2248 N N . ASN A 1 304 ? -75.630 -0.049 122.379 1.00 86.56 304 ASN A N 1
ATOM 2249 C CA . ASN A 1 304 ? -75.026 -0.815 123.470 1.00 86.56 304 ASN A CA 1
ATOM 2250 C C . ASN A 1 304 ? -75.096 -0.042 124.793 1.00 86.56 304 ASN A C 1
ATOM 2252 O O . ASN A 1 304 ? -75.472 -0.618 125.807 1.00 86.56 304 ASN A O 1
ATOM 2256 N N . GLY A 1 305 ? -74.840 1.271 124.774 1.00 87.81 305 GLY A N 1
ATOM 2257 C CA . GLY A 1 305 ? -75.021 2.128 125.947 1.00 87.81 305 GLY A CA 1
ATOM 2258 C C . GLY A 1 305 ? -76.465 2.137 126.471 1.00 87.81 305 GLY A C 1
ATOM 2259 O O . GLY A 1 305 ? -76.681 2.019 127.676 1.00 87.81 305 GLY A O 1
ATOM 2260 N N . ILE A 1 306 ? -77.463 2.214 125.582 1.00 87.94 306 ILE A N 1
ATOM 2261 C CA . ILE A 1 306 ? -78.888 2.122 125.945 1.00 87.94 306 ILE A CA 1
ATOM 2262 C C . ILE A 1 306 ? -79.221 0.727 126.474 1.00 87.94 306 ILE A C 1
ATOM 2264 O O . ILE A 1 306 ? -79.956 0.612 127.451 1.00 87.94 306 ILE A O 1
ATOM 2268 N N . ALA A 1 307 ? -78.703 -0.334 125.854 1.00 88.06 307 ALA A N 1
ATOM 2269 C CA . ALA A 1 307 ? -78.912 -1.704 126.299 1.00 88.06 307 ALA A CA 1
ATOM 2270 C C . ALA A 1 307 ? -78.363 -1.898 127.717 1.00 88.06 307 ALA A C 1
ATOM 2272 O O . ALA A 1 307 ? -79.086 -2.394 128.573 1.00 88.06 307 ALA A O 1
ATOM 2273 N N . ASP A 1 308 ? -77.160 -1.411 128.014 1.00 87.94 308 ASP A N 1
ATOM 2274 C CA . ASP A 1 308 ? -76.578 -1.483 129.358 1.00 87.94 308 ASP A CA 1
ATOM 2275 C C . ASP A 1 308 ? -77.389 -0.672 130.383 1.00 87.94 308 ASP A C 1
ATOM 2277 O O . ASP A 1 308 ? -77.669 -1.158 131.481 1.00 87.94 308 ASP A O 1
ATOM 2281 N N . GLN A 1 309 ? -77.860 0.527 130.018 1.00 90.12 309 GLN A N 1
ATOM 2282 C CA . GLN A 1 309 ? -78.781 1.305 130.858 1.00 90.12 309 GLN A CA 1
ATOM 2283 C C . GLN A 1 309 ? -80.112 0.581 131.088 1.00 90.12 309 GLN A C 1
ATOM 2285 O O . GLN A 1 309 ? -80.622 0.551 132.208 1.00 90.12 309 GLN A O 1
ATOM 2290 N N . THR A 1 310 ? -80.667 -0.031 130.043 1.00 89.56 310 THR A N 1
ATOM 2291 C CA . THR A 1 310 ? -81.919 -0.794 130.103 1.00 89.56 310 THR A CA 1
ATOM 2292 C C . THR A 1 310 ? -81.747 -2.032 130.975 1.00 89.56 310 THR A C 1
ATOM 2294 O O . THR A 1 310 ? -82.626 -2.338 131.773 1.00 89.56 310 THR A O 1
ATOM 2297 N N . ASN A 1 311 ? -80.596 -2.702 130.890 1.00 88.06 311 ASN A N 1
ATOM 2298 C CA . ASN A 1 311 ? -80.232 -3.836 131.731 1.00 88.06 311 ASN A CA 1
ATOM 2299 C C . ASN A 1 311 ? -80.206 -3.441 133.217 1.00 88.06 311 ASN A C 1
ATOM 2301 O O . ASN A 1 311 ? -80.774 -4.140 134.055 1.00 88.06 311 ASN A O 1
ATOM 2305 N N . LEU A 1 312 ? -79.614 -2.285 133.541 1.00 88.50 312 LEU A N 1
ATOM 2306 C CA . LEU A 1 312 ? -79.582 -1.744 134.905 1.00 88.50 312 LEU A CA 1
ATOM 2307 C C . LEU A 1 312 ? -80.971 -1.330 135.411 1.00 88.50 312 LEU A C 1
ATOM 2309 O O . LEU A 1 312 ? -81.331 -1.641 136.545 1.00 88.50 312 LEU A O 1
ATOM 2313 N N . LEU A 1 313 ? -81.774 -0.660 134.579 1.00 87.31 313 LEU A N 1
ATOM 2314 C CA . LEU A 1 313 ? -83.151 -0.288 134.922 1.00 87.31 313 LEU A CA 1
ATOM 2315 C C . LEU A 1 313 ? -84.026 -1.522 135.157 1.00 87.31 313 LEU A C 1
ATOM 2317 O O . LEU A 1 313 ? -84.774 -1.566 136.132 1.00 87.31 313 LEU A O 1
ATOM 2321 N N . ALA A 1 314 ? -83.906 -2.531 134.295 1.00 88.31 314 ALA A N 1
ATOM 2322 C CA . ALA A 1 314 ? -84.620 -3.793 134.415 1.00 88.31 314 ALA A CA 1
ATOM 2323 C C . ALA A 1 314 ? -84.204 -4.560 135.676 1.00 88.31 314 ALA A C 1
ATOM 2325 O O . ALA A 1 314 ? -85.060 -5.103 136.368 1.00 88.31 314 ALA A O 1
ATOM 2326 N N . LEU A 1 315 ? -82.915 -4.544 136.028 1.00 85.31 315 LEU A N 1
ATOM 2327 C CA . LEU A 1 315 ? -82.427 -5.111 137.283 1.00 85.31 315 LEU A CA 1
ATOM 2328 C C . LEU A 1 315 ? -83.037 -4.397 138.499 1.00 85.31 315 LEU A C 1
ATOM 2330 O O . LEU A 1 315 ? -83.551 -5.059 139.398 1.00 85.31 315 LEU A O 1
ATOM 2334 N N . ASN A 1 316 ? -83.043 -3.061 138.506 1.00 85.31 316 ASN A N 1
ATOM 2335 C CA . ASN A 1 316 ? -83.658 -2.279 139.582 1.00 85.31 316 ASN A CA 1
ATOM 2336 C C . ASN A 1 316 ? -85.164 -2.561 139.699 1.00 85.31 316 ASN A C 1
ATOM 2338 O O . ASN A 1 316 ? -85.676 -2.747 140.801 1.00 85.31 316 ASN A O 1
ATOM 2342 N N . ALA A 1 317 ? -85.868 -2.654 138.568 1.00 85.31 317 ALA A N 1
ATOM 2343 C CA . ALA A 1 317 ? -87.286 -2.998 138.534 1.00 85.31 317 ALA A CA 1
ATOM 2344 C C . ALA A 1 317 ? -87.554 -4.433 139.023 1.00 85.31 317 ALA A C 1
ATOM 2346 O O . ALA A 1 317 ? -88.521 -4.650 139.748 1.00 85.31 317 ALA A O 1
ATOM 2347 N N . ALA A 1 318 ? -86.700 -5.404 138.682 1.00 84.00 318 ALA A N 1
ATOM 2348 C CA . ALA A 1 318 ? -86.807 -6.782 139.163 1.00 84.00 318 ALA A CA 1
ATOM 2349 C C . ALA A 1 318 ? -86.614 -6.871 140.687 1.00 84.00 318 ALA A C 1
ATOM 2351 O O . ALA A 1 318 ? -87.354 -7.593 141.358 1.00 84.00 318 ALA A O 1
ATOM 2352 N N . ILE A 1 319 ? -85.668 -6.100 141.239 1.00 82.38 319 ILE A N 1
ATOM 2353 C CA . ILE A 1 319 ? -85.440 -5.993 142.687 1.00 82.38 319 ILE A CA 1
ATOM 2354 C C . ILE A 1 319 ? -86.676 -5.408 143.386 1.00 82.38 319 ILE A C 1
ATOM 2356 O O . ILE A 1 319 ? -87.160 -5.988 144.358 1.00 82.38 319 ILE A O 1
ATOM 2360 N N . GLU A 1 320 ? -87.227 -4.298 142.886 1.00 83.31 320 GLU A N 1
ATOM 2361 C CA . GLU A 1 320 ? -88.394 -3.657 143.510 1.00 83.31 320 GLU A CA 1
ATOM 2362 C C . GLU A 1 320 ? -89.672 -4.505 143.351 1.00 83.31 320 GLU A C 1
ATOM 2364 O O . GLU A 1 320 ? -90.481 -4.601 144.274 1.00 83.31 320 GLU A O 1
ATOM 2369 N N . ALA A 1 321 ? -89.828 -5.212 142.226 1.00 82.94 321 ALA A N 1
ATOM 2370 C CA . ALA A 1 321 ? -90.915 -6.168 142.020 1.00 82.94 321 ALA A CA 1
ATOM 2371 C C . ALA A 1 321 ? -90.826 -7.372 142.975 1.00 82.94 321 ALA A C 1
ATOM 2373 O O . ALA A 1 321 ? -91.851 -7.812 143.495 1.00 82.94 321 ALA A O 1
ATOM 2374 N N . ALA A 1 322 ? -89.619 -7.873 143.265 1.00 79.06 322 ALA A N 1
ATOM 2375 C CA . ALA A 1 322 ? -89.409 -8.890 144.298 1.00 79.06 322 ALA A CA 1
ATOM 2376 C C . ALA A 1 322 ? -89.751 -8.358 145.704 1.00 79.06 322 ALA A C 1
ATOM 2378 O O . ALA A 1 322 ? -90.266 -9.099 146.543 1.00 79.06 322 ALA A O 1
ATOM 2379 N N . ARG A 1 323 ? -89.522 -7.061 145.946 1.00 78.88 323 ARG A N 1
ATOM 2380 C CA . ARG A 1 323 ? -89.828 -6.374 147.209 1.00 78.88 323 ARG A CA 1
ATOM 2381 C C . ARG A 1 323 ? -91.330 -6.230 147.478 1.00 78.88 323 ARG A C 1
ATOM 2383 O O . ARG A 1 323 ? -91.739 -6.278 148.634 1.00 78.88 323 ARG A O 1
ATOM 2390 N N . ALA A 1 324 ? -92.150 -6.104 146.433 1.00 79.00 324 ALA A N 1
ATOM 2391 C CA . ALA A 1 324 ? -93.613 -6.016 146.523 1.00 79.00 324 ALA A CA 1
ATOM 2392 C C . ALA A 1 324 ? -94.325 -7.367 146.791 1.00 79.00 324 ALA A C 1
ATOM 2394 O O . ALA A 1 324 ? -95.555 -7.409 146.884 1.00 79.00 324 ALA A O 1
ATOM 2395 N N . GLY A 1 325 ? -93.585 -8.477 146.927 1.00 74.62 325 GLY A N 1
ATOM 2396 C CA . GLY A 1 325 ? -94.137 -9.788 147.291 1.00 74.62 325 GLY A CA 1
ATOM 2397 C C . GLY A 1 325 ? -95.106 -10.370 146.249 1.00 74.62 325 GLY A C 1
ATOM 2398 O O . GLY A 1 325 ? -94.896 -10.231 145.044 1.00 74.62 325 GLY A O 1
ATOM 2399 N N . GLU A 1 326 ? -96.183 -11.035 146.693 1.00 72.88 326 GLU A N 1
ATOM 2400 C CA . GLU A 1 326 ? -97.139 -11.743 145.812 1.00 72.88 326 GLU A CA 1
ATOM 2401 C C . GLU A 1 326 ? -97.793 -10.832 144.750 1.00 72.88 326 GLU A C 1
ATOM 2403 O O . GLU A 1 326 ? -98.072 -11.289 143.642 1.00 72.88 326 GLU A O 1
ATOM 2408 N N . HIS A 1 327 ? -97.958 -9.531 145.028 1.00 67.81 327 HIS A N 1
ATOM 2409 C CA . HIS A 1 327 ? -98.520 -8.561 144.077 1.00 67.81 327 HIS A CA 1
ATOM 2410 C C . HIS A 1 327 ? -97.535 -8.134 142.966 1.00 67.81 327 HIS A C 1
ATOM 2412 O O . HIS A 1 327 ? -97.964 -7.614 141.937 1.00 67.81 327 HIS A O 1
ATOM 2418 N N . GLY A 1 328 ? -96.228 -8.369 143.139 1.00 76.94 328 GLY A N 1
ATOM 2419 C CA . GLY A 1 328 ? -95.168 -7.979 142.197 1.00 76.94 328 GLY A CA 1
ATOM 2420 C C . GLY A 1 328 ? -94.724 -9.073 141.218 1.00 76.94 328 GLY A C 1
ATOM 2421 O O . GLY A 1 328 ? -93.954 -8.794 140.299 1.00 76.94 328 GLY A O 1
ATOM 2422 N N . ARG A 1 329 ? -95.218 -10.314 141.359 1.00 74.88 329 ARG A N 1
ATOM 2423 C CA . ARG A 1 329 ? -94.761 -11.484 140.577 1.00 74.88 329 ARG A CA 1
ATOM 2424 C C . ARG A 1 329 ? -94.828 -11.297 139.058 1.00 74.88 329 ARG A C 1
ATOM 2426 O O . ARG A 1 329 ? -93.882 -11.661 138.366 1.00 74.88 329 ARG A O 1
ATOM 2433 N N . GLY A 1 330 ? -95.911 -10.716 138.534 1.00 77.62 330 GLY A N 1
ATOM 2434 C CA . GLY A 1 330 ? -96.049 -10.458 137.092 1.00 77.62 330 GLY A CA 1
ATOM 2435 C C . GLY A 1 330 ? -95.032 -9.436 136.575 1.00 77.62 330 GLY A C 1
ATOM 2436 O O . GLY A 1 330 ? -94.457 -9.621 135.505 1.00 77.62 330 GLY A O 1
ATOM 2437 N N . PHE A 1 331 ? -94.746 -8.401 137.372 1.00 80.12 331 PHE A N 1
ATOM 2438 C CA . PHE A 1 331 ? -93.749 -7.382 137.042 1.00 80.12 331 PHE A CA 1
ATOM 2439 C C . PHE A 1 331 ? -92.318 -7.922 137.103 1.00 80.12 331 PHE A C 1
ATOM 2441 O O . PHE A 1 331 ? -91.512 -7.574 136.245 1.00 80.12 331 PHE A O 1
ATOM 2448 N N . ALA A 1 332 ? -92.013 -8.817 138.048 1.00 80.81 332 ALA A N 1
ATOM 2449 C CA . ALA A 1 332 ? -90.694 -9.442 138.151 1.00 80.81 332 ALA A CA 1
ATOM 2450 C C . ALA A 1 332 ? -90.351 -10.277 136.905 1.00 80.81 332 ALA A C 1
ATOM 2452 O O . ALA A 1 332 ? -89.235 -10.191 136.400 1.00 80.81 332 ALA A O 1
ATOM 2453 N N . VAL A 1 333 ? -91.323 -11.024 136.361 1.00 82.00 333 VAL A N 1
ATOM 2454 C CA . VAL A 1 333 ? -91.131 -11.813 135.129 1.00 82.00 333 VAL A CA 1
ATOM 2455 C C . VAL A 1 333 ? -90.855 -10.907 133.927 1.00 82.00 333 VAL A C 1
ATOM 2457 O O . VAL A 1 333 ? -89.946 -11.185 133.149 1.00 82.00 333 VAL A O 1
ATOM 2460 N N . VAL A 1 334 ? -91.596 -9.803 133.787 1.00 83.44 334 VAL A N 1
ATOM 2461 C CA . VAL A 1 334 ? -91.369 -8.837 132.698 1.00 83.44 334 VAL A CA 1
ATOM 2462 C C . VAL A 1 334 ? -90.011 -8.151 132.851 1.00 83.44 334 VAL A C 1
ATOM 2464 O O . VAL A 1 334 ? -89.290 -8.017 131.867 1.00 83.44 334 VAL A O 1
ATOM 2467 N N . ALA A 1 335 ? -89.625 -7.763 134.069 1.00 85.94 335 ALA A N 1
ATOM 2468 C CA . ALA A 1 335 ? -88.332 -7.139 134.330 1.00 85.94 335 ALA A CA 1
ATOM 2469 C C . ALA A 1 335 ? -87.158 -8.075 133.987 1.00 85.94 335 ALA A C 1
ATOM 2471 O O . ALA A 1 335 ? -86.218 -7.650 133.318 1.00 85.94 335 ALA A O 1
ATOM 2472 N N . ASP A 1 336 ? -87.232 -9.360 134.348 1.00 85.81 336 ASP A N 1
ATOM 2473 C CA . ASP A 1 336 ? -86.205 -10.342 133.974 1.00 85.81 336 ASP A CA 1
ATOM 2474 C C . ASP A 1 336 ? -86.169 -10.619 132.457 1.00 85.81 336 ASP A C 1
ATOM 2476 O O . ASP A 1 336 ? -85.097 -10.862 131.897 1.00 85.81 336 ASP A O 1
ATOM 2480 N N . GLU A 1 337 ? -87.309 -10.540 131.760 1.00 87.62 337 GLU A N 1
ATOM 2481 C CA . GLU A 1 337 ? -87.360 -10.689 130.299 1.00 87.62 337 GLU A CA 1
ATOM 2482 C C . GLU A 1 337 ? -86.759 -9.470 129.576 1.00 87.62 337 GLU A C 1
ATOM 2484 O O . GLU A 1 337 ? -85.988 -9.626 128.626 1.00 87.62 337 GLU A O 1
ATOM 2489 N N . VAL A 1 338 ? -87.019 -8.253 130.072 1.00 87.19 338 VAL A N 1
ATOM 2490 C CA . VAL A 1 338 ? -86.383 -7.019 129.576 1.00 87.19 338 VAL A CA 1
ATOM 2491 C C . VAL A 1 338 ? -84.873 -7.053 129.824 1.00 87.19 338 VAL A C 1
ATOM 2493 O O . VAL A 1 338 ? -84.099 -6.691 128.937 1.00 87.19 338 VAL A O 1
ATOM 2496 N N . ARG A 1 339 ? -84.439 -7.557 130.985 1.00 84.56 339 ARG A N 1
ATOM 2497 C CA . ARG A 1 339 ? -83.021 -7.744 131.325 1.00 84.56 339 ARG A CA 1
ATOM 2498 C C . ARG A 1 339 ? -82.322 -8.685 130.339 1.00 84.56 339 ARG A C 1
ATOM 2500 O O . ARG A 1 339 ? -81.315 -8.319 129.737 1.00 84.56 339 ARG A O 1
ATOM 2507 N N . LYS A 1 340 ? -82.905 -9.860 130.074 1.00 84.00 340 LYS A N 1
ATOM 2508 C CA . LYS A 1 340 ? -82.386 -10.807 129.066 1.00 84.00 340 LYS A CA 1
ATOM 2509 C C . LYS A 1 340 ? -82.351 -10.208 127.659 1.00 84.00 340 LYS A C 1
ATOM 2511 O O . LYS A 1 340 ? -81.430 -10.499 126.894 1.00 84.00 340 LYS A O 1
ATOM 2516 N N . LEU A 1 341 ? -83.344 -9.398 127.285 1.00 84.94 341 LEU A N 1
ATOM 2517 C CA . LEU A 1 341 ? -83.375 -8.733 125.980 1.00 84.94 341 LEU A CA 1
ATOM 2518 C C . LEU A 1 341 ? -82.255 -7.690 125.850 1.00 84.94 341 LEU A C 1
ATOM 2520 O O . LEU A 1 341 ? -81.598 -7.620 124.808 1.00 84.94 341 LEU A O 1
ATOM 2524 N N . ALA A 1 342 ? -81.994 -6.935 126.916 1.00 83.94 342 ALA A N 1
ATOM 2525 C CA . ALA A 1 342 ? -80.889 -5.992 126.986 1.00 83.94 342 ALA A CA 1
ATOM 2526 C C . ALA A 1 342 ? -79.529 -6.705 126.863 1.00 83.94 342 ALA A C 1
ATOM 2528 O O . ALA A 1 342 ? -78.751 -6.369 125.973 1.00 83.94 342 ALA A O 1
ATOM 2529 N N . GLU A 1 343 ? -79.294 -7.782 127.623 1.00 81.38 343 GLU A N 1
ATOM 2530 C CA . GLU A 1 343 ? -78.074 -8.606 127.512 1.00 81.38 343 GLU A CA 1
ATOM 2531 C C . GLU A 1 343 ? -77.875 -9.201 126.103 1.00 81.38 343 GLU A C 1
ATOM 2533 O O . GLU A 1 343 ? -76.749 -9.324 125.609 1.00 81.38 343 GLU A O 1
ATOM 2538 N N . ARG A 1 344 ? -78.967 -9.571 125.415 1.00 79.75 344 ARG A N 1
ATOM 2539 C CA . ARG A 1 344 ? -78.918 -10.036 124.017 1.00 79.75 344 ARG A CA 1
ATOM 2540 C C . ARG A 1 344 ? -78.572 -8.923 123.031 1.00 79.75 344 ARG A C 1
ATOM 2542 O O . ARG A 1 344 ? -78.025 -9.239 121.977 1.00 79.75 344 ARG A O 1
ATOM 2549 N N . THR A 1 345 ? -78.884 -7.673 123.359 1.00 83.00 345 THR A N 1
ATOM 2550 C CA . THR A 1 345 ? -78.607 -6.501 122.518 1.00 83.00 345 THR A CA 1
ATOM 2551 C C . THR A 1 345 ? -77.140 -6.079 122.622 1.00 83.00 345 THR A C 1
ATOM 2553 O O . THR A 1 345 ? -76.546 -5.753 121.599 1.00 83.00 345 THR A O 1
ATOM 2556 N N . THR A 1 346 ? -76.520 -6.192 123.805 1.00 76.62 346 THR A N 1
ATOM 2557 C CA . THR A 1 346 ? -75.087 -5.894 124.003 1.00 76.62 346 THR A CA 1
ATOM 2558 C C . THR A 1 346 ? -74.154 -6.992 123.478 1.00 76.62 346 THR A C 1
ATOM 2560 O O . THR A 1 346 ? -72.955 -6.772 123.291 1.00 76.62 346 THR A O 1
ATOM 2563 N N . ARG A 1 347 ? -74.669 -8.205 123.219 1.00 68.38 347 ARG A N 1
ATOM 2564 C CA . ARG A 1 347 ? -73.871 -9.271 122.598 1.00 68.38 347 ARG A CA 1
ATOM 2565 C C . ARG A 1 347 ? -73.504 -8.873 121.168 1.00 68.38 347 ARG A C 1
ATOM 2567 O O . ARG A 1 347 ? -74.400 -8.706 120.339 1.00 68.38 347 ARG A O 1
ATOM 2574 N N . PRO A 1 348 ? -72.205 -8.817 120.819 1.00 56.06 348 PRO A N 1
ATOM 2575 C CA . PRO A 1 348 ? -71.812 -8.541 119.451 1.00 56.06 348 PRO A CA 1
ATOM 2576 C C . PRO A 1 348 ? -72.409 -9.606 118.530 1.00 56.06 348 PRO A C 1
ATOM 2578 O O . PRO A 1 348 ? -72.153 -10.802 118.690 1.00 56.06 348 PRO A O 1
ATOM 2581 N N . THR A 1 349 ? -73.159 -9.184 117.515 1.00 53.84 349 THR A N 1
ATOM 2582 C CA . THR A 1 349 ? -73.514 -10.008 116.353 1.00 53.84 349 THR A CA 1
ATOM 2583 C C . THR A 1 349 ? -72.268 -10.210 115.482 1.00 53.84 349 THR A C 1
ATOM 2585 O O . THR A 1 349 ? -72.180 -9.803 114.327 1.00 53.84 349 THR A O 1
ATOM 2588 N N . GLY A 1 350 ? -71.247 -10.852 116.051 1.00 47.12 350 GLY A N 1
ATOM 2589 C CA . GLY A 1 350 ? -69.991 -11.199 115.396 1.00 47.12 350 GLY A CA 1
ATOM 2590 C C . GLY A 1 350 ? -70.167 -12.356 114.417 1.00 47.12 350 GLY A C 1
ATOM 2591 O O . GLY A 1 350 ? -69.632 -13.439 114.637 1.00 47.12 350 GLY A O 1
ATOM 2592 N N . ARG A 1 351 ? -70.938 -12.164 113.339 1.00 37.19 351 ARG A N 1
ATOM 2593 C CA . ARG A 1 351 ? -71.108 -13.198 112.303 1.00 37.19 351 ARG A CA 1
ATOM 2594 C C . ARG A 1 351 ? -71.185 -12.683 110.860 1.00 37.19 351 ARG A C 1
ATOM 2596 O O . ARG A 1 351 ? -71.684 -13.395 109.996 1.00 37.19 351 ARG A O 1
ATOM 2603 N N . SER A 1 352 ? -70.614 -11.511 110.573 1.00 36.53 352 SER A N 1
ATOM 2604 C CA . SER A 1 352 ? -70.507 -11.002 109.188 1.00 36.53 352 SER A CA 1
ATOM 2605 C C . SER A 1 352 ? -69.076 -10.787 108.669 1.00 36.53 352 SER A C 1
ATOM 2607 O O . SER A 1 352 ? -68.906 -10.393 107.523 1.00 36.53 352 SER A O 1
ATOM 2609 N N . GLY A 1 353 ? -68.030 -11.101 109.445 1.00 38.22 353 GLY A N 1
ATOM 2610 C CA . GLY A 1 353 ? -66.637 -10.805 109.062 1.00 38.22 353 GLY A CA 1
ATOM 2611 C C . GLY A 1 353 ? -65.869 -11.868 108.256 1.00 38.22 353 GLY A C 1
ATOM 2612 O O . GLY A 1 353 ? -64.776 -11.574 107.788 1.00 38.22 353 GLY A O 1
ATOM 2613 N N . SER A 1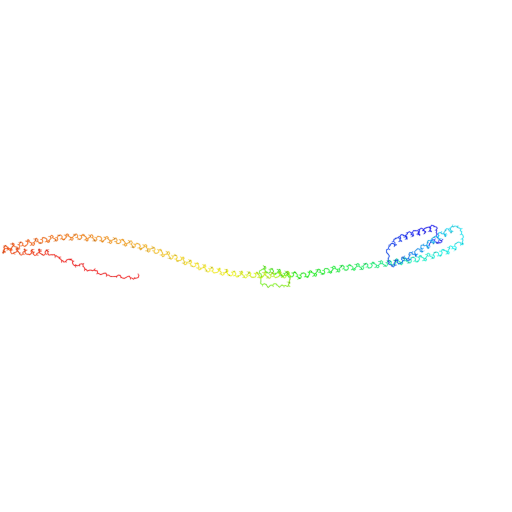 354 ? -66.366 -13.102 108.083 1.00 34.00 354 SER A N 1
ATOM 2614 C CA . SER A 1 354 ? -65.516 -14.225 107.618 1.00 34.00 354 SER A CA 1
ATOM 2615 C C . SER A 1 354 ? -65.823 -14.802 106.228 1.00 34.00 354 SER A C 1
ATOM 2617 O O . SER A 1 354 ? -65.237 -15.821 105.863 1.00 34.00 354 SER A O 1
ATOM 2619 N N . ARG A 1 355 ? -66.692 -14.188 105.408 1.00 38.31 355 ARG A N 1
ATOM 2620 C CA . ARG A 1 355 ? -67.158 -14.824 104.153 1.00 38.31 355 ARG A CA 1
ATOM 2621 C C . ARG A 1 355 ? -66.552 -14.358 102.825 1.00 38.31 355 ARG A C 1
ATOM 2623 O O . ARG A 1 355 ? -66.922 -14.929 101.807 1.00 38.31 355 ARG A O 1
ATOM 2630 N N . SER A 1 356 ? -65.576 -13.448 102.782 1.00 36.44 356 SER A N 1
ATOM 2631 C CA . SER A 1 356 ? -64.937 -13.047 101.508 1.00 36.44 356 SER A CA 1
ATOM 2632 C C . SER A 1 356 ? -63.444 -13.384 101.453 1.00 36.44 356 SER A C 1
ATOM 2634 O O . SER A 1 356 ? -62.582 -12.517 101.329 1.00 36.44 356 SER A O 1
ATOM 2636 N N . ARG A 1 357 ? -63.108 -14.672 101.545 1.00 38.88 357 ARG A N 1
ATOM 2637 C CA . ARG A 1 357 ? -61.752 -15.153 101.247 1.00 38.88 357 ARG A CA 1
ATOM 2638 C C . ARG A 1 357 ? -61.818 -16.480 100.498 1.00 38.88 357 ARG A C 1
ATOM 2640 O O . ARG A 1 357 ? -61.427 -17.514 101.019 1.00 38.88 357 ARG A O 1
ATOM 2647 N N . ARG A 1 358 ? -62.367 -16.462 99.281 1.00 39.66 358 ARG A N 1
ATOM 2648 C CA . ARG A 1 358 ? -62.256 -17.558 98.302 1.00 39.66 358 ARG A CA 1
ATOM 2649 C C . ARG A 1 358 ? -62.653 -17.056 96.914 1.00 39.66 358 ARG A C 1
ATOM 2651 O O . ARG A 1 358 ? -63.835 -16.993 96.628 1.00 39.66 358 ARG A O 1
ATOM 2658 N N . SER A 1 359 ? -61.653 -16.704 96.101 1.00 34.12 359 SER A N 1
ATOM 2659 C CA . SER A 1 359 ? -61.529 -17.120 94.689 1.00 34.12 359 SER A CA 1
ATOM 2660 C C . SER A 1 359 ? -60.485 -16.269 93.949 1.00 34.12 359 SER A C 1
ATOM 2662 O O . SER A 1 359 ? -60.792 -15.265 93.315 1.00 34.12 359 SER A O 1
ATOM 2664 N N . ARG A 1 360 ? -59.230 -16.718 93.981 1.00 41.62 360 ARG A N 1
ATOM 2665 C CA . ARG A 1 360 ? -58.394 -16.739 92.775 1.00 41.62 360 ARG A CA 1
ATOM 2666 C C . ARG A 1 360 ? -58.092 -18.212 92.506 1.00 41.62 360 ARG A C 1
ATOM 2668 O O . ARG A 1 360 ? -57.782 -18.937 93.450 1.00 41.62 360 ARG A O 1
ATOM 2675 N N . PRO A 1 361 ? -58.182 -18.638 91.243 1.00 45.97 361 PRO A N 1
ATOM 2676 C CA . PRO A 1 361 ? -56.939 -19.048 90.620 1.00 45.97 361 PRO A CA 1
ATOM 2677 C C . PRO A 1 361 ? -56.726 -18.388 89.259 1.00 45.97 361 PRO A C 1
ATOM 2679 O O . PRO A 1 361 ? -57.571 -18.367 88.374 1.00 45.97 361 PRO A O 1
ATOM 2682 N N . THR A 1 362 ? -55.515 -17.866 89.146 1.00 48.81 362 THR A N 1
ATOM 2683 C CA . THR A 1 362 ? -54.733 -17.623 87.939 1.00 48.81 362 THR A CA 1
ATOM 2684 C C . THR A 1 362 ? -54.441 -18.916 87.173 1.00 48.81 362 THR A C 1
ATOM 2686 O O . THR A 1 362 ? -54.070 -19.900 87.815 1.00 48.81 362 THR A O 1
ATOM 2689 N N . ARG A 1 363 ? -54.486 -18.853 85.832 1.00 40.31 363 ARG A N 1
ATOM 2690 C CA . ARG A 1 363 ? -53.722 -19.600 84.790 1.00 40.31 363 ARG A CA 1
ATOM 2691 C C . ARG A 1 363 ? -54.623 -19.709 83.545 1.00 40.31 363 ARG A C 1
ATOM 2693 O O . ARG A 1 363 ? -55.815 -19.893 83.711 1.00 40.31 363 ARG A O 1
ATOM 2700 N N . ARG A 1 364 ? -54.182 -19.660 82.290 1.00 38.41 364 ARG A N 1
ATOM 2701 C CA . ARG A 1 364 ? -52.900 -19.415 81.610 1.00 38.41 364 ARG A CA 1
ATOM 2702 C C . ARG A 1 364 ? -53.289 -19.268 80.126 1.00 38.41 364 ARG A C 1
ATOM 2704 O O . ARG A 1 364 ? -54.093 -20.065 79.657 1.00 38.41 364 ARG A O 1
ATOM 2711 N N . ALA A 1 365 ? -52.717 -18.310 79.402 1.00 52.09 365 ALA A N 1
ATOM 2712 C CA . ALA A 1 365 ? -52.636 -18.408 77.945 1.00 52.09 365 ALA A CA 1
ATOM 2713 C C . ALA A 1 365 ? -51.672 -19.551 77.561 1.00 52.09 365 ALA A C 1
ATOM 2715 O O . ALA A 1 365 ? -50.776 -19.886 78.349 1.00 52.09 365 ALA A O 1
ATOM 2716 N N . PRO A 1 366 ? -51.798 -20.089 76.343 1.00 56.97 366 PRO A N 1
ATOM 2717 C CA . PRO A 1 366 ? -50.621 -20.140 75.492 1.00 56.97 366 PRO A CA 1
ATOM 2718 C C . PRO A 1 366 ? -50.891 -19.483 74.138 1.00 56.97 366 PRO A C 1
ATOM 2720 O O . PRO A 1 366 ? -51.946 -19.648 73.534 1.00 56.97 366 PRO A O 1
ATOM 2723 N N . TRP A 1 367 ? -49.893 -18.725 73.700 1.00 40.09 367 TRP A N 1
ATOM 2724 C CA . TRP A 1 367 ? -49.704 -18.313 72.319 1.00 40.09 367 TRP A CA 1
ATOM 2725 C C . TRP A 1 367 ? -49.442 -19.537 71.434 1.00 40.09 367 TRP A C 1
ATOM 2727 O O . TRP A 1 367 ? -48.715 -20.445 71.842 1.00 40.09 367 TRP A O 1
ATOM 2737 N N . SER A 1 368 ? -49.962 -19.503 70.209 1.00 46.81 368 SER A N 1
ATOM 2738 C CA . SER A 1 368 ? -49.429 -20.225 69.053 1.00 46.81 368 SER A CA 1
ATOM 2739 C C . SER A 1 368 ? -49.857 -19.502 67.772 1.00 46.81 368 SER A C 1
ATOM 2741 O O . SER A 1 368 ? -51.051 -19.227 67.635 1.00 46.81 368 SER A O 1
ATOM 2743 N N . ALA A 1 369 ? -48.884 -19.320 66.870 1.00 45.97 369 ALA A N 1
ATOM 2744 C CA . ALA A 1 369 ? -48.875 -18.620 65.574 1.00 45.97 369 ALA A CA 1
ATOM 2745 C C . ALA A 1 369 ? -48.456 -17.145 65.630 1.00 45.97 369 ALA A C 1
ATOM 2747 O O . ALA A 1 369 ? -49.254 -16.301 66.093 1.00 45.97 369 ALA A O 1
#

Secondary structure (DSSP, 8-state):
-TT-TT--HHHHHHHHHHHHHHHHHHHHHHHHHTTS---HHHHHHHHHHHHHHHHHHHHHHHHHHHHHHHHHHHTTT--HHHHHHHHHHHHHHHHHHHHHHHHHHHHHHHHHHHHHHHHHHHHHHHHHHHHHHHHHHHHHHHHHHHHHHHHHHHHIIIIIHHHHHHHHHHHHHHTT---SPPPP---SSHHHHHHHHHHHHHHHHHHHHHHHHHHHHHHHHHHHHHHHHHHHHHHHHHHHHHHHHHHHHHHHHHHHHHHHHHHHHHHHHHHHHHHHHHHHHHHHHHHHHHHHHHHHHHHHHHHHHHHHHHHHHHHHHHHHHHHTGGGGHHHHHHHHHHHHHHHHHHS----SSSS--------------